Protein AF-A0A385MXT2-F1 (afdb_monomer)

Structure (mmCIF, N/CA/C/O backbone):
data_AF-A0A385MXT2-F1
#
_entry.id   AF-A0A385MXT2-F1
#
loop_
_atom_site.group_PDB
_atom_site.id
_atom_site.type_symbol
_atom_site.label_atom_id
_atom_site.label_alt_id
_atom_site.label_comp_id
_atom_site.label_asym_id
_atom_site.label_entity_id
_atom_site.label_seq_id
_atom_site.pdbx_PDB_ins_code
_atom_site.Cartn_x
_atom_site.Cartn_y
_atom_site.Cartn_z
_atom_site.occupancy
_atom_site.B_iso_or_equiv
_atom_site.auth_seq_id
_atom_site.auth_comp_id
_atom_site.auth_asym_id
_atom_site.auth_atom_id
_atom_site.pdbx_PDB_model_num
ATOM 1 N N . MET A 1 1 ? -77.050 -13.122 -18.126 1.00 40.50 1 MET A N 1
ATOM 2 C CA . MET A 1 1 ? -75.576 -13.083 -17.999 1.00 40.50 1 MET A CA 1
ATOM 3 C C . MET A 1 1 ? -75.093 -11.660 -18.244 1.00 40.50 1 MET A C 1
ATOM 5 O O . MET A 1 1 ? -74.877 -11.301 -19.387 1.00 40.50 1 MET A O 1
ATOM 9 N N . TYR A 1 2 ? -74.939 -10.854 -17.196 1.00 34.94 2 TYR A N 1
ATOM 10 C CA . TYR A 1 2 ? -74.154 -9.617 -17.248 1.00 34.94 2 TYR A CA 1
ATOM 11 C C . TYR A 1 2 ? -73.332 -9.575 -15.962 1.00 34.94 2 TYR A C 1
ATOM 13 O O . TYR A 1 2 ? -73.889 -9.519 -14.869 1.00 34.94 2 TYR A O 1
ATOM 21 N N . LYS A 1 3 ? -72.013 -9.748 -16.095 1.00 40.34 3 LYS A N 1
ATOM 22 C CA . LYS A 1 3 ? -71.059 -9.662 -14.988 1.00 40.34 3 LYS A CA 1
ATOM 23 C C . LYS A 1 3 ? -70.644 -8.201 -14.846 1.00 40.34 3 LYS A C 1
ATOM 25 O O . LYS A 1 3 ? -69.984 -7.668 -15.732 1.00 40.34 3 LYS A O 1
ATOM 30 N N . SER A 1 4 ? -71.024 -7.581 -13.737 1.00 40.81 4 SER A N 1
ATOM 31 C CA . SER A 1 4 ? -70.488 -6.294 -13.299 1.00 40.81 4 SER A CA 1
ATOM 32 C C . SER A 1 4 ? -69.064 -6.506 -12.782 1.00 40.81 4 SER A C 1
ATOM 34 O O . SER A 1 4 ? -68.861 -7.256 -11.828 1.00 40.81 4 SER A O 1
ATOM 36 N N . ALA A 1 5 ? -68.075 -5.885 -13.424 1.00 42.41 5 ALA A N 1
ATOM 37 C CA . ALA A 1 5 ? -66.700 -5.847 -12.939 1.00 42.41 5 ALA A CA 1
ATOM 38 C C . ALA A 1 5 ? -66.524 -4.618 -12.035 1.00 42.41 5 ALA A C 1
ATOM 40 O O . ALA A 1 5 ? -66.707 -3.482 -12.471 1.00 42.41 5 ALA A O 1
ATOM 41 N N . LEU A 1 6 ? -66.202 -4.865 -10.767 1.00 37.12 6 LEU A N 1
ATOM 42 C CA . LEU A 1 6 ? -65.873 -3.850 -9.773 1.00 37.12 6 LEU A CA 1
ATOM 43 C C . LEU A 1 6 ? -64.428 -3.381 -10.027 1.00 37.12 6 LEU A C 1
ATOM 45 O O . LEU A 1 6 ? -63.491 -4.161 -9.861 1.00 37.12 6 LEU A O 1
ATOM 49 N N . LEU A 1 7 ? -64.241 -2.134 -10.465 1.00 35.72 7 LEU A N 1
ATOM 50 C CA . LEU A 1 7 ? -62.917 -1.522 -10.605 1.00 35.72 7 LEU A CA 1
ATOM 51 C C . LEU A 1 7 ? -62.419 -1.087 -9.220 1.00 35.72 7 LEU A C 1
ATOM 53 O O . LEU A 1 7 ? -62.954 -0.154 -8.624 1.00 35.72 7 LEU A O 1
ATOM 57 N N . LEU A 1 8 ? -61.394 -1.768 -8.709 1.00 36.03 8 LEU A N 1
ATOM 58 C CA . LEU A 1 8 ? -60.684 -1.376 -7.494 1.00 36.03 8 LEU A CA 1
ATOM 59 C C . LEU A 1 8 ? -59.603 -0.354 -7.877 1.00 36.03 8 LEU A C 1
ATOM 61 O O . LEU A 1 8 ? -58.588 -0.707 -8.476 1.00 36.03 8 LEU A O 1
ATOM 65 N N . VAL A 1 9 ? -59.828 0.922 -7.566 1.00 41.09 9 VAL A N 1
ATOM 66 C CA . VAL A 1 9 ? -58.815 1.973 -7.730 1.00 41.09 9 VAL A CA 1
ATOM 67 C C . VAL A 1 9 ? -57.875 1.918 -6.525 1.00 41.09 9 VAL A C 1
ATOM 69 O O . VAL A 1 9 ? -58.220 2.354 -5.429 1.00 41.09 9 VAL A O 1
ATOM 72 N N . LEU A 1 10 ? -56.689 1.345 -6.724 1.00 41.12 10 LEU A N 1
ATOM 73 C CA . LEU A 1 10 ? -55.585 1.372 -5.764 1.00 41.12 10 LEU A CA 1
ATOM 74 C C . LEU A 1 10 ? -54.960 2.774 -5.747 1.00 41.12 10 LEU A C 1
ATOM 76 O O . LEU A 1 10 ? -54.255 3.162 -6.677 1.00 41.12 10 LEU A O 1
ATOM 80 N N . PHE A 1 11 ? -55.205 3.533 -4.679 1.00 42.69 11 PHE A N 1
ATOM 81 C CA . PHE A 1 11 ? -54.473 4.767 -4.394 1.00 42.69 11 PHE A CA 1
ATOM 82 C C . PHE A 1 11 ? -53.058 4.423 -3.915 1.00 42.69 11 PHE A C 1
ATOM 84 O O . PHE A 1 11 ? -52.849 4.041 -2.764 1.00 42.69 11 PHE A O 1
ATOM 91 N N . VAL A 1 12 ? -52.073 4.565 -4.801 1.00 50.22 12 VAL A N 1
ATOM 92 C CA . VAL A 1 12 ? -50.656 4.543 -4.428 1.00 50.22 12 VAL A CA 1
ATOM 93 C C . VAL A 1 12 ? -50.311 5.911 -3.842 1.00 50.22 12 VAL A C 1
ATOM 95 O O . VAL A 1 12 ? -50.176 6.894 -4.567 1.00 50.22 12 VAL A O 1
ATOM 98 N N . PHE A 1 13 ? -50.180 5.992 -2.518 1.00 46.75 13 PHE A N 1
ATOM 99 C CA . PHE A 1 13 ? -49.608 7.166 -1.863 1.00 46.75 13 PHE A CA 1
ATOM 100 C C . PHE A 1 13 ? -48.103 7.209 -2.148 1.00 46.75 13 PHE A C 1
ATOM 102 O O . PHE A 1 13 ? -47.317 6.508 -1.510 1.00 46.75 13 PHE A O 1
ATOM 109 N N . TRP A 1 14 ? -47.682 8.049 -3.094 1.00 44.09 14 TRP A N 1
ATOM 110 C CA . TRP A 1 14 ? -46.291 8.485 -3.165 1.00 44.09 14 TRP A CA 1
ATOM 111 C C . TRP A 1 14 ? -46.005 9.363 -1.948 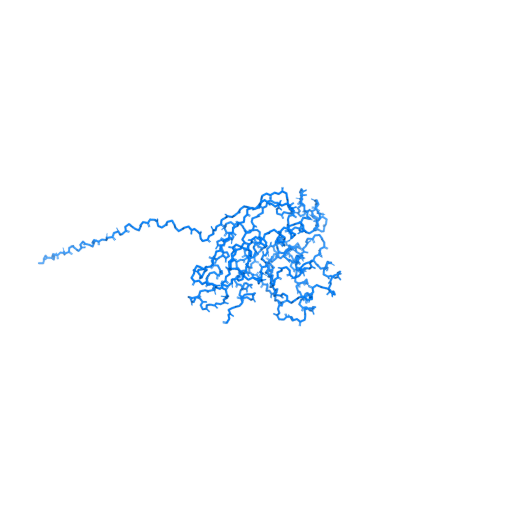1.00 44.09 14 TRP A C 1
ATOM 113 O O . TRP A 1 14 ? -46.334 10.547 -1.922 1.00 44.09 14 TRP A O 1
ATOM 123 N N . LYS A 1 15 ? -45.374 8.784 -0.922 1.00 46.06 15 LYS A N 1
ATOM 124 C CA . LYS A 1 15 ? -44.565 9.595 -0.017 1.00 46.06 15 LYS A CA 1
ATOM 125 C C . LYS A 1 15 ? -43.456 10.192 -0.871 1.00 46.06 15 LYS A C 1
ATOM 127 O O . LYS A 1 15 ? -42.582 9.467 -1.338 1.00 46.06 15 LYS A O 1
ATOM 132 N N . THR A 1 16 ? -43.490 11.503 -1.074 1.00 49.62 16 THR A N 1
ATOM 133 C CA . THR A 1 16 ? -42.298 12.250 -1.459 1.00 49.62 16 THR A CA 1
ATOM 134 C C . THR A 1 16 ? -41.299 12.063 -0.325 1.00 49.62 16 THR A C 1
ATOM 136 O O . THR A 1 16 ? -41.375 12.745 0.698 1.00 49.62 16 THR A O 1
ATOM 139 N N . ALA A 1 17 ? -40.416 11.074 -0.458 1.00 51.12 17 ALA A N 1
ATOM 140 C CA . ALA A 1 17 ? -39.195 11.046 0.317 1.00 51.12 17 ALA A CA 1
ATOM 141 C C . ALA A 1 17 ? -38.499 12.372 0.009 1.00 51.12 17 ALA A C 1
ATOM 143 O O . ALA A 1 17 ? -38.137 12.634 -1.140 1.00 51.12 17 ALA A O 1
ATOM 144 N N . GLY A 1 18 ? -38.412 13.252 1.009 1.00 44.59 18 GLY A N 1
ATOM 145 C CA . GLY A 1 18 ? -37.489 14.371 0.927 1.00 44.59 18 GLY A CA 1
ATOM 146 C C . GLY A 1 18 ? -36.138 13.776 0.570 1.00 44.59 18 GLY A C 1
ATOM 147 O O . GLY A 1 18 ? -35.753 12.770 1.165 1.00 44.59 18 GLY A O 1
ATOM 148 N N . ALA A 1 19 ? -35.478 14.330 -0.443 1.00 41.56 19 ALA A N 1
ATOM 149 C CA . ALA A 1 19 ? -34.118 13.947 -0.758 1.00 41.56 19 ALA A CA 1
ATOM 150 C C . ALA A 1 19 ? -33.297 14.135 0.522 1.00 41.56 19 ALA A C 1
ATOM 152 O O . ALA A 1 19 ? -32.964 15.261 0.896 1.00 41.56 19 ALA A O 1
ATOM 153 N N . SER A 1 20 ? -33.009 13.042 1.229 1.00 43.22 20 SER A N 1
ATOM 154 C CA . SER A 1 20 ? -31.837 13.011 2.070 1.00 43.22 20 SER A CA 1
ATOM 155 C C . SER A 1 20 ? -30.705 13.272 1.093 1.00 43.22 20 SER A C 1
ATOM 157 O O . SER A 1 20 ? -30.441 12.478 0.191 1.00 43.22 20 SER A O 1
ATOM 159 N N . ASN A 1 21 ? -30.069 14.434 1.219 1.00 40.94 21 ASN A N 1
ATOM 160 C CA . ASN A 1 21 ? -28.683 14.535 0.818 1.00 40.94 21 ASN A CA 1
ATOM 161 C C . ASN A 1 21 ? -27.968 13.487 1.671 1.00 40.94 21 ASN A C 1
ATOM 163 O O . ASN A 1 21 ? -27.533 13.795 2.778 1.00 40.94 21 ASN A O 1
ATOM 167 N N . GLU A 1 22 ? -27.921 12.238 1.205 1.00 43.72 22 GLU A N 1
ATOM 168 C CA . GLU A 1 22 ? -26.949 11.265 1.671 1.00 43.72 22 GLU A CA 1
ATOM 169 C C . GLU A 1 22 ? -25.600 11.854 1.278 1.00 43.72 22 GLU A C 1
ATOM 171 O O . GLU A 1 22 ? -25.054 11.630 0.197 1.00 43.72 22 GLU A O 1
ATOM 176 N N . SER A 1 23 ? -25.105 12.736 2.144 1.00 50.69 23 SER A N 1
ATOM 177 C CA . SER A 1 23 ? -23.721 13.137 2.158 1.00 50.69 23 SER A CA 1
ATOM 178 C C . SER A 1 23 ? -22.944 11.837 2.210 1.00 50.69 23 SER A C 1
ATOM 180 O O . SER A 1 23 ? -23.035 11.107 3.196 1.00 50.69 23 SER A O 1
ATOM 182 N N . SER A 1 24 ? -22.239 11.525 1.122 1.00 53.88 24 SER A N 1
ATOM 183 C CA . SER A 1 24 ? -21.242 10.459 1.096 1.00 53.88 24 SER A CA 1
ATOM 184 C C . SER A 1 24 ? -20.502 10.496 2.442 1.00 53.88 24 SER A C 1
ATOM 186 O O . SER A 1 24 ? -20.020 11.578 2.785 1.00 53.88 24 SER A O 1
ATOM 188 N N . PRO A 1 25 ? -20.354 9.385 3.190 1.00 65.00 25 PRO A N 1
ATOM 189 C CA . PRO A 1 25 ? -19.642 9.353 4.483 1.00 65.00 25 PRO A CA 1
ATOM 190 C C . PRO A 1 25 ? -18.139 9.692 4.366 1.00 65.00 25 PRO A C 1
ATOM 192 O O . PRO A 1 25 ? -17.357 9.497 5.291 1.00 65.00 25 PRO A O 1
ATOM 195 N N . ALA A 1 26 ? -17.730 10.202 3.202 1.00 82.19 26 ALA A N 1
ATOM 196 C CA . ALA A 1 26 ? -16.412 10.668 2.858 1.00 82.19 26 ALA A CA 1
ATOM 197 C C . ALA A 1 26 ? -16.338 12.198 2.994 1.00 82.19 26 ALA A C 1
ATOM 199 O O . ALA A 1 26 ? -16.951 12.933 2.218 1.00 82.19 26 ALA A O 1
ATOM 200 N N . SER A 1 27 ? -15.529 12.680 3.933 1.00 92.44 27 SER A N 1
ATOM 201 C CA . SER A 1 27 ? -15.107 14.082 3.998 1.00 92.44 27 SER A CA 1
ATOM 202 C C . SER A 1 27 ? -13.825 14.299 3.190 1.00 92.44 27 SER A C 1
ATOM 204 O O . SER A 1 27 ? -13.069 13.361 2.938 1.00 92.44 27 SER A O 1
ATOM 206 N N . LYS A 1 28 ? -13.567 15.538 2.761 1.00 95.44 28 LYS A N 1
ATOM 207 C CA . LYS A 1 28 ? -12.320 15.930 2.091 1.00 95.44 28 LYS A CA 1
ATOM 208 C C . LYS A 1 28 ? -11.587 16.949 2.948 1.00 95.44 28 LYS A C 1
ATOM 210 O O . LYS A 1 28 ? -12.181 17.940 3.364 1.00 95.44 28 LYS A O 1
ATOM 215 N N . ILE A 1 29 ? -10.291 16.742 3.132 1.00 96.31 29 ILE A N 1
ATOM 216 C CA . ILE A 1 29 ? -9.388 17.717 3.740 1.00 96.31 29 ILE A CA 1
ATOM 217 C C . ILE A 1 29 ? -8.290 18.113 2.753 1.00 96.31 29 ILE A C 1
ATOM 219 O O . ILE A 1 29 ? -7.956 17.361 1.833 1.00 96.31 29 ILE A O 1
ATOM 223 N N . SER A 1 30 ? -7.709 19.288 2.969 1.00 97.31 30 SER A N 1
ATOM 224 C CA . SER A 1 30 ? -6.553 19.783 2.223 1.00 97.31 30 SER A CA 1
ATOM 225 C C . SER A 1 30 ? -5.456 20.158 3.212 1.00 97.31 30 SER A C 1
ATOM 227 O O . SER A 1 30 ? -5.684 20.965 4.113 1.00 97.31 30 SER A O 1
ATOM 229 N N . LEU A 1 31 ? -4.272 19.568 3.057 1.00 97.69 31 LEU A N 1
ATOM 230 C CA . LEU A 1 31 ? -3.096 19.878 3.865 1.00 97.69 31 LEU A CA 1
ATOM 231 C C . LEU A 1 31 ? -2.048 20.547 2.984 1.00 97.69 31 LEU A C 1
ATOM 233 O O . LEU A 1 31 ? -1.705 20.022 1.929 1.00 97.69 31 LEU A O 1
ATOM 237 N N . HIS A 1 32 ? -1.503 21.674 3.428 1.00 98.38 32 HIS A N 1
ATOM 238 C CA . HIS A 1 32 ? -0.280 22.203 2.839 1.00 98.38 32 HIS A CA 1
ATOM 239 C C . HIS A 1 32 ? 0.910 21.409 3.384 1.00 98.38 32 HIS A C 1
ATOM 241 O O . HIS A 1 32 ? 1.204 21.491 4.578 1.00 98.38 32 HIS A O 1
ATOM 247 N N . SER A 1 33 ? 1.576 20.639 2.524 1.00 98.62 33 SER A N 1
ATOM 248 C CA . SER A 1 33 ? 2.737 19.846 2.910 1.00 98.62 33 SER A CA 1
ATOM 249 C C . SER A 1 33 ? 4.006 20.675 2.819 1.00 98.62 33 SER A C 1
ATOM 251 O O . SER A 1 33 ? 4.351 21.184 1.754 1.00 98.62 33 SER A O 1
ATOM 253 N N . THR A 1 34 ? 4.738 20.775 3.925 1.00 98.62 34 THR A N 1
ATOM 254 C CA . THR A 1 34 ? 6.062 21.405 3.930 1.00 98.62 34 THR A CA 1
ATOM 255 C C . THR A 1 34 ? 7.139 20.452 3.415 1.00 98.62 34 THR A C 1
ATOM 257 O O . THR A 1 34 ? 8.151 20.894 2.886 1.00 98.62 34 THR A O 1
ATOM 260 N N . ILE A 1 35 ? 6.924 19.139 3.491 1.00 98.50 35 ILE A N 1
ATOM 261 C CA . ILE A 1 35 ? 7.846 18.152 2.912 1.00 98.50 35 ILE A CA 1
ATOM 262 C C . ILE A 1 35 ? 7.724 18.091 1.390 1.00 98.50 35 ILE A C 1
ATOM 264 O O . ILE A 1 35 ? 8.739 18.062 0.697 1.00 98.50 35 ILE A O 1
ATOM 268 N N . LEU A 1 36 ? 6.495 18.076 0.869 1.00 98.50 36 LEU A N 1
ATOM 269 C CA . LEU A 1 36 ? 6.242 17.955 -0.569 1.00 98.50 36 LEU A CA 1
ATOM 270 C C . LEU A 1 36 ? 6.155 19.308 -1.283 1.00 98.50 36 LEU A C 1
ATOM 272 O O . LEU A 1 36 ? 6.173 19.332 -2.509 1.00 98.50 36 LEU A O 1
ATOM 276 N N . GLN A 1 37 ? 6.085 20.415 -0.533 1.00 98.44 37 GLN A N 1
ATOM 277 C CA . GLN A 1 37 ? 5.962 21.780 -1.064 1.00 98.44 37 GLN A CA 1
ATOM 278 C C . GLN A 1 37 ? 4.732 21.954 -1.974 1.00 98.44 37 GLN A C 1
ATOM 280 O O . GLN A 1 37 ? 4.770 22.639 -2.993 1.00 98.44 37 GLN A O 1
ATOM 285 N N . GLU A 1 38 ? 3.623 21.312 -1.607 1.00 98.44 38 GLU A N 1
ATOM 286 C CA . GLU A 1 38 ? 2.374 21.327 -2.369 1.00 98.44 38 GLU A CA 1
ATOM 287 C C . GLU A 1 38 ? 1.160 21.070 -1.466 1.00 98.44 38 GLU A C 1
ATOM 289 O O . GLU A 1 38 ? 1.278 20.622 -0.321 1.00 98.44 38 GLU A O 1
ATOM 294 N N . ILE A 1 39 ? -0.039 21.332 -1.990 1.00 98.44 39 ILE A N 1
ATOM 295 C CA . ILE A 1 39 ? -1.291 21.004 -1.304 1.00 98.44 39 ILE A CA 1
ATOM 296 C C . ILE A 1 39 ? -1.665 19.548 -1.596 1.00 98.44 39 ILE A C 1
ATOM 298 O O . ILE A 1 39 ? -1.863 19.159 -2.746 1.00 98.44 39 ILE A O 1
ATOM 302 N N . ARG A 1 40 ? -1.843 18.755 -0.539 1.00 98.31 40 ARG A N 1
ATOM 303 C CA . ARG A 1 40 ? -2.307 17.368 -0.593 1.00 98.31 40 ARG A CA 1
ATOM 304 C C . ARG A 1 40 ? -3.768 17.304 -0.169 1.00 98.31 40 ARG A C 1
ATOM 306 O O . ARG A 1 40 ? -4.116 17.561 0.983 1.00 98.31 40 ARG A O 1
ATOM 313 N N . ASN A 1 41 ? -4.628 16.967 -1.122 1.00 97.44 41 ASN A N 1
ATOM 314 C CA . ASN A 1 41 ? -6.016 16.622 -0.838 1.00 97.44 41 ASN A CA 1
ATOM 315 C C . ASN A 1 41 ? -6.090 15.178 -0.349 1.00 97.44 41 ASN A C 1
ATOM 317 O O . ASN A 1 41 ? -5.394 14.330 -0.896 1.00 97.44 41 ASN A O 1
ATOM 321 N N . VAL A 1 42 ? -6.942 14.904 0.634 1.00 97.94 42 VAL A N 1
ATOM 322 C CA . VAL A 1 42 ? -7.159 13.563 1.192 1.00 97.94 42 VAL A CA 1
ATOM 323 C C . VAL A 1 42 ? -8.649 13.375 1.453 1.00 97.94 42 VAL A C 1
ATOM 325 O O . VAL A 1 42 ? -9.316 14.305 1.911 1.00 97.94 42 VAL A O 1
ATOM 328 N N . TYR A 1 43 ? -9.167 12.187 1.151 1.00 98.19 43 TYR A N 1
ATOM 329 C CA . TYR A 1 43 ? -10.540 11.811 1.470 1.00 98.19 43 TYR A CA 1
ATOM 330 C C . TYR A 1 43 ? -10.570 10.883 2.681 1.00 98.19 43 TYR A C 1
ATOM 332 O O . TYR A 1 43 ? -9.720 10.006 2.818 1.00 98.19 43 TYR A O 1
ATOM 340 N N . ILE A 1 44 ? -11.548 11.080 3.559 1.00 98.12 44 ILE A N 1
ATOM 341 C CA . ILE A 1 44 ? -11.652 10.376 4.835 1.00 98.12 44 ILE A CA 1
ATOM 342 C C . ILE A 1 44 ? -13.048 9.804 4.969 1.00 98.12 44 ILE A C 1
ATOM 344 O O . ILE A 1 44 ? -14.010 10.567 5.004 1.00 98.12 44 ILE A O 1
ATOM 348 N N . TYR A 1 45 ? -13.137 8.484 5.077 1.00 97.81 45 TYR A N 1
ATOM 349 C CA . TYR A 1 45 ? -14.361 7.762 5.404 1.00 97.81 45 TYR A CA 1
ATOM 350 C C . TYR A 1 45 ? -14.347 7.343 6.873 1.00 97.81 45 TYR A C 1
ATOM 352 O O . TYR A 1 45 ? -13.336 6.830 7.367 1.00 97.81 45 TYR A O 1
ATOM 360 N N . LEU A 1 46 ? -15.477 7.551 7.544 1.00 96.69 46 LEU A N 1
ATOM 361 C CA . LEU A 1 46 ? -15.714 7.119 8.917 1.00 96.69 46 LEU A CA 1
ATOM 362 C C . LEU A 1 46 ? -16.673 5.920 8.904 1.00 96.69 46 LEU A C 1
ATOM 364 O O . LEU A 1 46 ? -17.680 5.986 8.196 1.00 96.69 46 LEU A O 1
ATOM 368 N N . PRO A 1 47 ? -16.371 4.839 9.644 1.00 93.56 47 PRO A N 1
ATOM 369 C CA . PRO A 1 47 ? -17.219 3.653 9.666 1.00 93.56 47 PRO A CA 1
ATOM 370 C C . PRO A 1 47 ? -18.543 3.914 10.414 1.00 93.56 47 PRO A C 1
ATOM 372 O O . PRO A 1 47 ? -18.618 4.873 11.187 1.00 93.56 47 PRO A O 1
ATOM 375 N N . PRO A 1 48 ? -19.583 3.077 10.230 1.00 89.50 48 PRO A N 1
ATOM 376 C CA . PRO A 1 48 ? -20.918 3.329 10.780 1.00 89.50 48 PRO A CA 1
ATOM 377 C C . PRO A 1 48 ? -20.955 3.546 12.298 1.00 89.50 48 PRO A C 1
ATOM 379 O O . PRO A 1 48 ? -21.652 4.445 12.767 1.00 89.50 48 PRO A O 1
ATOM 382 N N . ASP A 1 49 ? -20.159 2.794 13.063 1.00 90.00 49 ASP A N 1
ATOM 383 C CA . ASP A 1 49 ? -20.161 2.887 14.529 1.00 90.00 49 ASP A CA 1
ATOM 384 C C . ASP A 1 49 ? -19.349 4.072 15.063 1.00 90.00 49 ASP A C 1
ATOM 386 O O . ASP A 1 49 ? -19.249 4.258 16.277 1.00 90.00 49 ASP A O 1
ATOM 390 N N . TYR A 1 50 ? -18.765 4.890 14.182 1.00 93.06 50 TYR A N 1
ATOM 391 C CA . TYR A 1 50 ? -17.882 5.973 14.589 1.00 93.06 50 TYR A CA 1
ATOM 392 C C . TYR A 1 50 ? -18.583 6.953 15.531 1.00 93.06 50 TYR A C 1
ATOM 394 O O . TYR A 1 50 ? -18.085 7.182 16.627 1.00 93.06 50 TYR A O 1
ATOM 402 N N . GLU A 1 51 ? -19.742 7.505 15.161 1.00 89.69 51 GLU A N 1
ATOM 403 C CA . GLU A 1 51 ? -20.463 8.497 15.983 1.00 89.69 51 GLU A CA 1
ATOM 404 C C . GLU A 1 51 ? -21.121 7.902 17.238 1.00 89.69 51 GLU A C 1
ATOM 406 O O . GLU A 1 51 ? -21.371 8.619 18.203 1.00 89.69 51 GLU A O 1
ATOM 411 N N . GLY A 1 52 ? -21.399 6.596 17.239 1.00 85.56 52 GLY A N 1
ATOM 412 C CA . GLY A 1 52 ? -22.078 5.907 18.340 1.00 85.56 52 GLY A CA 1
ATOM 413 C C . GLY A 1 52 ? -21.148 5.356 19.421 1.00 85.56 52 GLY A C 1
ATOM 414 O O . GLY A 1 52 ? -21.638 4.770 20.385 1.00 85.56 52 GLY A O 1
ATOM 415 N N . SER A 1 53 ? -19.829 5.503 19.261 1.00 85.31 53 SER A N 1
ATOM 416 C CA . SER A 1 53 ? -18.832 4.879 20.129 1.00 85.31 53 SER A CA 1
ATOM 417 C C . SER A 1 53 ? -17.633 5.788 20.429 1.00 85.31 53 SER A C 1
ATOM 419 O O . SER A 1 53 ? -17.153 6.543 19.579 1.00 85.31 53 SER A O 1
ATOM 421 N N . ASP A 1 54 ? -17.087 5.633 21.637 1.00 89.56 54 ASP A N 1
ATOM 422 C CA . ASP A 1 54 ? -15.804 6.210 22.057 1.00 89.56 54 ASP A CA 1
ATOM 423 C C . ASP A 1 54 ? -14.598 5.321 21.682 1.00 89.56 54 ASP A C 1
ATOM 425 O O . ASP A 1 54 ? -13.454 5.633 22.020 1.00 89.56 54 ASP A O 1
ATOM 429 N N . SER A 1 55 ? -14.828 4.201 20.985 1.00 91.94 55 SER A N 1
ATOM 430 C CA . SER A 1 55 ? -13.771 3.296 20.528 1.00 91.94 55 SER A CA 1
ATOM 431 C C . SER A 1 55 ? -12.771 3.990 19.600 1.00 91.94 55 SER A C 1
ATOM 433 O O . SER A 1 55 ? -13.118 4.824 18.762 1.00 91.94 55 SER A O 1
ATOM 435 N N . LEU A 1 56 ? -11.504 3.587 19.712 1.00 96.31 56 LEU A N 1
ATOM 436 C CA . LEU A 1 56 ? -10.472 3.945 18.745 1.00 96.31 56 LEU A CA 1
ATOM 437 C C . LEU A 1 56 ? -10.497 2.960 17.576 1.00 96.31 56 LEU A C 1
ATOM 439 O O . LEU A 1 56 ? -10.423 1.750 17.780 1.00 96.31 56 LEU A O 1
ATOM 443 N N . PHE A 1 57 ? -10.533 3.478 16.352 1.00 97.31 57 PHE A N 1
ATOM 444 C CA . PHE A 1 57 ? -10.585 2.658 15.142 1.00 97.31 57 PHE A CA 1
ATOM 445 C C . PHE A 1 57 ? -9.189 2.463 14.525 1.00 97.31 57 PHE A C 1
ATOM 447 O O 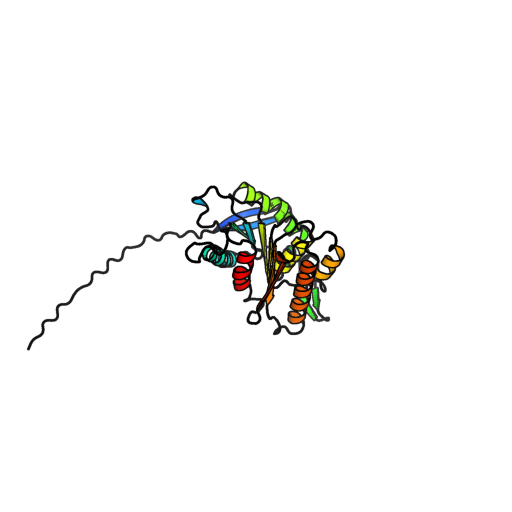. PHE A 1 57 ? -8.383 3.396 14.528 1.00 97.31 57 PHE A O 1
ATOM 454 N N . PRO A 1 58 ? -8.854 1.289 13.964 1.00 98.00 58 PRO A N 1
ATOM 455 C CA . PRO A 1 58 ? -7.697 1.167 13.078 1.00 98.00 58 PRO A CA 1
ATOM 456 C C . PRO A 1 58 ? -7.856 2.075 11.848 1.00 98.00 58 PRO A C 1
ATOM 458 O O . PRO A 1 58 ? -8.972 2.457 11.478 1.00 98.00 58 PRO A O 1
ATOM 461 N N . VAL A 1 59 ? -6.737 2.414 11.202 1.00 98.75 59 VAL A N 1
ATOM 462 C CA . VAL A 1 59 ? -6.727 3.312 10.035 1.00 98.75 59 VAL A CA 1
ATOM 463 C C . VAL A 1 59 ? -6.168 2.618 8.808 1.00 98.75 59 VAL A C 1
ATOM 465 O O . VAL A 1 59 ? -5.055 2.099 8.839 1.00 98.75 59 VAL A O 1
ATOM 468 N N . ILE A 1 60 ? -6.906 2.665 7.704 1.00 98.88 60 ILE A N 1
ATOM 469 C CA . ILE A 1 60 ? -6.481 2.160 6.400 1.00 98.88 60 ILE A CA 1
ATOM 470 C C . ILE A 1 60 ? -6.064 3.349 5.533 1.00 98.88 60 ILE A C 1
ATOM 472 O O . ILE A 1 60 ? -6.903 4.133 5.097 1.00 98.88 60 ILE A O 1
ATOM 476 N N . TYR A 1 61 ? -4.771 3.476 5.256 1.00 98.88 61 TYR A N 1
ATOM 477 C CA . TYR A 1 61 ? -4.223 4.459 4.327 1.00 98.88 61 TYR A CA 1
ATOM 478 C C . TYR A 1 61 ? -4.137 3.850 2.929 1.00 98.88 61 TYR A C 1
ATOM 480 O O . TYR A 1 61 ? -3.475 2.832 2.731 1.00 98.88 61 TYR A O 1
ATOM 488 N N . VAL A 1 62 ? -4.794 4.473 1.954 1.00 98.81 62 VAL A N 1
ATOM 489 C CA . VAL A 1 62 ? -4.912 3.951 0.586 1.00 98.81 62 VAL A CA 1
ATOM 490 C C . VAL A 1 62 ? -4.195 4.889 -0.375 1.00 98.81 62 VAL A C 1
ATOM 492 O O . VAL A 1 62 ? -4.633 6.020 -0.596 1.00 98.81 62 VAL A O 1
ATOM 495 N N . THR A 1 63 ? -3.087 4.420 -0.948 1.00 98.75 63 THR A N 1
ATOM 496 C CA . THR A 1 63 ? -2.445 5.095 -2.092 1.00 98.75 63 THR A CA 1
ATOM 497 C C . THR A 1 63 ? -3.345 5.019 -3.325 1.00 98.75 63 THR A C 1
ATOM 499 O O . THR A 1 63 ? -4.222 4.160 -3.396 1.00 98.75 63 THR A O 1
ATOM 502 N N . ASP A 1 64 ? -3.167 5.929 -4.289 1.00 97.44 64 ASP A N 1
ATOM 503 C CA . ASP A 1 64 ? -4.059 6.046 -5.456 1.00 97.44 64 ASP A CA 1
ATOM 504 C C . ASP A 1 64 ? -5.541 6.267 -5.069 1.00 97.44 64 ASP A C 1
ATOM 506 O O . ASP A 1 64 ? -6.459 5.909 -5.806 1.00 97.44 64 ASP A O 1
ATOM 510 N N . GLY A 1 65 ? -5.788 6.827 -3.882 1.00 92.94 65 GLY A N 1
ATOM 511 C CA . GLY A 1 65 ? -7.099 6.872 -3.244 1.00 92.94 65 GLY A CA 1
ATOM 512 C C . GLY A 1 65 ? -7.957 8.056 -3.679 1.00 92.94 65 GLY A C 1
ATOM 513 O O . GLY A 1 65 ? -8.211 8.955 -2.880 1.00 92.94 65 GLY A O 1
ATOM 514 N N . ASP A 1 66 ? -8.411 8.077 -4.932 1.00 93.69 66 ASP A N 1
ATOM 515 C CA . ASP A 1 66 ? -9.460 9.013 -5.344 1.00 93.69 66 ASP A CA 1
ATOM 516 C C . ASP A 1 66 ? -10.826 8.691 -4.696 1.00 93.69 66 ASP A C 1
ATOM 518 O O . ASP A 1 66 ? -10.981 7.734 -3.931 1.00 93.69 66 ASP A O 1
ATOM 522 N N . ILE A 1 67 ? -11.843 9.509 -4.989 1.00 93.81 67 ILE A N 1
ATOM 523 C CA . ILE A 1 67 ? -13.179 9.338 -4.405 1.00 93.81 67 ILE A CA 1
ATOM 524 C C . ILE A 1 67 ? -13.864 8.030 -4.838 1.00 93.81 67 ILE A C 1
ATOM 526 O O . ILE A 1 67 ? -14.654 7.474 -4.075 1.00 93.81 67 ILE A O 1
ATOM 530 N N . HIS A 1 68 ? -13.574 7.515 -6.035 1.00 93.44 68 HIS A N 1
ATOM 531 C CA . HIS A 1 68 ? -14.153 6.266 -6.528 1.00 93.44 68 HIS A CA 1
ATOM 532 C C . HIS A 1 68 ? -13.519 5.071 -5.825 1.00 93.44 68 HIS A C 1
ATOM 534 O O . HIS A 1 68 ? -14.234 4.198 -5.329 1.00 93.44 68 HIS A O 1
ATOM 540 N N . ARG A 1 69 ? -12.188 5.076 -5.700 1.00 94.62 69 ARG A N 1
ATOM 541 C CA . ARG A 1 69 ? -11.448 4.053 -4.965 1.00 94.62 69 ARG A CA 1
ATOM 542 C C . ARG A 1 69 ? -11.825 4.051 -3.489 1.00 94.62 69 ARG A C 1
ATOM 544 O O . ARG A 1 69 ? -12.021 2.975 -2.932 1.00 94.62 69 ARG A O 1
ATOM 551 N N . LEU A 1 70 ? -12.011 5.230 -2.881 1.00 97.00 70 LEU A N 1
ATOM 552 C CA . LEU A 1 70 ? -12.504 5.336 -1.508 1.00 97.00 70 LEU A CA 1
ATOM 553 C C . LEU A 1 70 ? -13.876 4.678 -1.348 1.00 97.00 70 LEU A C 1
ATOM 555 O O . LEU A 1 70 ? -14.056 3.882 -0.436 1.00 97.00 70 LEU A O 1
ATOM 559 N N . ARG A 1 71 ? -14.837 4.986 -2.225 1.00 95.62 71 ARG A N 1
ATOM 560 C CA . ARG A 1 71 ? -16.179 4.384 -2.157 1.00 95.62 71 ARG A CA 1
ATOM 561 C C . ARG A 1 71 ? -16.130 2.866 -2.297 1.00 95.62 71 ARG A C 1
ATOM 563 O O . ARG A 1 71 ? -16.810 2.166 -1.555 1.00 95.62 71 ARG A O 1
ATOM 570 N N . ALA A 1 72 ? -15.312 2.364 -3.219 1.00 95.88 72 ALA A N 1
ATOM 571 C CA . ALA A 1 72 ? -15.204 0.934 -3.469 1.00 95.88 72 ALA A CA 1
ATOM 572 C C . ALA A 1 72 ? -14.606 0.182 -2.267 1.00 95.88 72 ALA A C 1
ATOM 574 O O . ALA A 1 72 ? -15.194 -0.795 -1.804 1.00 95.88 72 ALA A O 1
ATOM 575 N N . ILE A 1 73 ? -13.484 0.658 -1.715 1.00 97.38 73 ILE A N 1
ATOM 576 C CA . ILE A 1 73 ? -12.864 0.018 -0.547 1.00 97.38 73 ILE A CA 1
ATOM 577 C C . ILE A 1 73 ? -13.702 0.210 0.727 1.00 97.38 73 ILE A C 1
ATOM 579 O O . ILE A 1 73 ? -13.781 -0.713 1.533 1.00 97.38 73 ILE A O 1
ATOM 583 N N . ALA A 1 74 ? -14.383 1.351 0.888 1.00 97.12 74 ALA A N 1
ATOM 584 C CA . ALA A 1 74 ? -15.309 1.579 1.997 1.00 97.12 74 ALA A CA 1
ATOM 585 C C . ALA A 1 74 ? -16.478 0.593 1.973 1.00 97.12 74 ALA A C 1
ATOM 587 O O . ALA A 1 74 ? -16.772 0.004 3.003 1.00 97.12 74 ALA A O 1
ATOM 588 N N . GLY A 1 75 ? -17.071 0.323 0.805 1.00 96.00 75 GLY A N 1
ATOM 589 C CA . GLY A 1 75 ? -18.122 -0.691 0.682 1.00 96.00 75 GLY A CA 1
ATOM 590 C C . GLY A 1 75 ? -17.651 -2.098 1.068 1.00 96.00 75 GLY A C 1
ATOM 591 O O . GLY A 1 75 ? -18.394 -2.842 1.702 1.00 96.00 75 GLY A O 1
ATOM 592 N N . VAL A 1 76 ? -16.400 -2.454 0.747 1.00 97.12 76 VAL A N 1
ATOM 593 C CA . VAL A 1 76 ? -15.799 -3.728 1.180 1.00 97.12 76 VAL A CA 1
ATOM 594 C C . VAL A 1 76 ? -15.615 -3.762 2.698 1.00 97.12 76 VAL A C 1
ATOM 596 O O . VAL A 1 76 ? -16.013 -4.738 3.330 1.00 97.12 76 VAL A O 1
ATOM 599 N N . VAL A 1 77 ? -15.036 -2.711 3.286 1.00 96.75 77 VAL A N 1
ATOM 600 C CA . VAL A 1 77 ? -14.797 -2.624 4.737 1.00 96.75 77 VAL A CA 1
ATOM 601 C C . VAL A 1 77 ? -16.109 -2.628 5.510 1.00 96.75 77 VAL A C 1
ATOM 603 O O . VAL A 1 77 ? -16.264 -3.425 6.429 1.00 96.75 77 VAL A O 1
ATOM 606 N N . GLU A 1 78 ? -17.062 -1.781 5.132 1.00 94.88 78 GLU A N 1
ATOM 607 C CA . GLU A 1 78 ? -18.379 -1.689 5.764 1.00 94.88 78 GLU A CA 1
ATOM 608 C C . GLU A 1 78 ? -19.126 -3.016 5.645 1.00 94.88 78 GLU A C 1
ATOM 610 O O . GLU A 1 78 ? -19.532 -3.588 6.653 1.00 94.88 78 GLU A O 1
ATOM 615 N N . GLY A 1 79 ? -19.210 -3.573 4.433 1.00 95.19 79 GLY A N 1
ATOM 616 C CA . GLY A 1 79 ? -19.849 -4.863 4.207 1.00 95.19 79 GLY A CA 1
ATOM 617 C C . GLY A 1 79 ? -19.275 -5.935 5.128 1.00 95.19 79 GLY A C 1
ATOM 618 O O . GLY A 1 79 ? -20.016 -6.558 5.878 1.00 95.19 79 GLY A O 1
ATOM 619 N N . LEU A 1 80 ? -17.952 -6.105 5.136 1.00 96.31 80 LEU A N 1
ATOM 620 C CA . LEU A 1 80 ? -17.283 -7.148 5.914 1.00 96.31 80 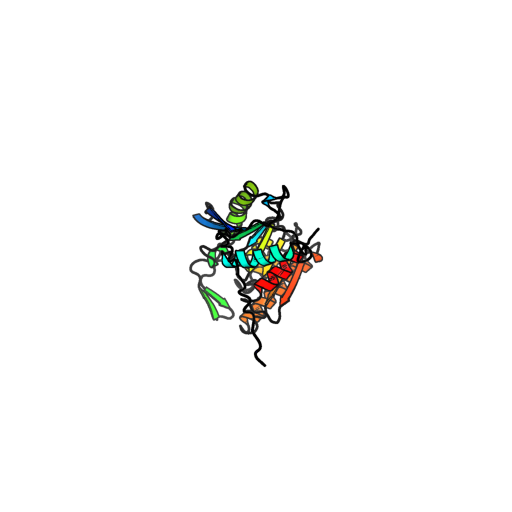LEU A CA 1
ATOM 621 C C . LEU A 1 80 ? -17.281 -6.924 7.428 1.00 96.31 80 LEU A C 1
ATOM 623 O O . LEU A 1 80 ? -17.000 -7.867 8.159 1.00 96.31 80 LEU A O 1
ATOM 627 N N . SER A 1 81 ? -17.545 -5.713 7.907 1.00 95.00 81 SER A N 1
ATOM 628 C CA . SER A 1 81 ? -17.465 -5.379 9.334 1.00 95.00 81 SER A CA 1
ATOM 629 C C . SER A 1 81 ? -18.821 -5.199 10.012 1.00 95.00 81 SER A C 1
ATOM 631 O O . SER A 1 81 ? -18.876 -4.889 11.200 1.00 95.00 81 SER A O 1
ATOM 633 N N . THR A 1 82 ? -19.912 -5.420 9.277 1.00 90.88 82 THR A N 1
ATOM 634 C CA . THR A 1 82 ? -21.277 -5.368 9.810 1.00 90.88 82 THR A CA 1
ATOM 635 C C . THR A 1 82 ? -21.789 -6.750 10.206 1.00 90.88 82 THR A C 1
ATOM 637 O O . THR A 1 82 ? -21.423 -7.775 9.620 1.00 90.88 82 THR A O 1
ATOM 640 N N . ALA A 1 83 ? -22.730 -6.771 11.153 1.00 91.19 83 ALA A N 1
ATOM 641 C CA . ALA A 1 83 ? -23.383 -7.998 11.606 1.00 91.19 83 ALA A CA 1
ATOM 642 C C . ALA A 1 83 ? -24.127 -8.729 10.473 1.00 91.19 83 ALA A C 1
ATOM 644 O O . ALA A 1 83 ? -24.226 -9.953 10.494 1.00 91.19 83 ALA A O 1
ATOM 645 N N . THR A 1 84 ? -24.603 -7.993 9.462 1.00 90.50 84 THR A N 1
ATOM 646 C CA . THR A 1 84 ? -25.278 -8.549 8.280 1.00 90.50 84 THR A CA 1
ATOM 647 C C . THR A 1 84 ? -24.406 -9.547 7.525 1.00 90.50 84 THR 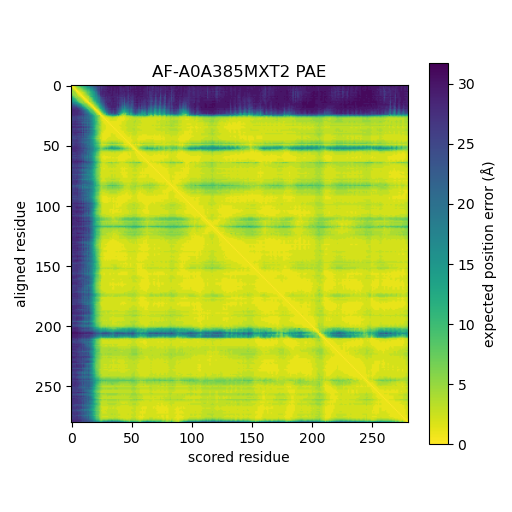A C 1
ATOM 649 O O . THR A 1 84 ? -24.923 -10.546 7.033 1.00 90.50 84 THR A O 1
ATOM 652 N N . LEU A 1 85 ? -23.095 -9.299 7.443 1.00 92.69 85 LEU A N 1
ATOM 653 C CA . LEU A 1 85 ? -22.129 -10.233 6.860 1.00 92.69 85 LEU A CA 1
ATOM 654 C C . LEU A 1 85 ? -21.211 -10.825 7.934 1.00 92.69 85 LEU A C 1
ATOM 656 O O . LEU A 1 85 ? -20.029 -11.048 7.679 1.00 92.69 85 LEU A O 1
ATOM 660 N N . GLU A 1 86 ? -21.767 -11.102 9.114 1.00 94.06 86 GLU A N 1
ATOM 661 C CA . GLU A 1 86 ? -21.141 -11.901 10.175 1.00 94.06 86 GLU A CA 1
ATOM 662 C C . GLU A 1 86 ? -19.849 -11.311 10.769 1.00 94.06 86 GLU A C 1
ATOM 664 O O . GLU A 1 86 ? -19.015 -12.064 11.266 1.00 94.06 86 GLU A O 1
ATOM 669 N N . ASN A 1 87 ? -19.671 -9.981 10.753 1.00 94.75 87 ASN A N 1
ATOM 670 C CA . ASN A 1 87 ? -18.522 -9.297 11.370 1.00 94.75 87 ASN A CA 1
ATOM 671 C C . ASN A 1 87 ? -17.174 -9.955 11.007 1.00 94.75 87 ASN A C 1
ATOM 673 O O . ASN A 1 87 ? -16.387 -10.323 11.868 1.00 94.75 87 ASN A O 1
ATOM 677 N N . GLN A 1 88 ? -16.897 -10.152 9.721 1.00 96.00 88 GLN A N 1
ATOM 678 C CA . GLN A 1 88 ? -15.689 -10.836 9.244 1.00 96.00 88 GLN A CA 1
ATOM 679 C C . GLN A 1 88 ? -14.384 -10.053 9.475 1.00 96.00 88 GLN A C 1
ATOM 681 O O . GLN A 1 88 ? -13.298 -10.625 9.336 1.00 96.00 88 GLN A O 1
ATOM 686 N N . MET A 1 89 ? -14.468 -8.755 9.766 1.00 96.31 89 MET A N 1
ATOM 687 C CA . MET A 1 89 ? -13.329 -7.896 10.084 1.00 96.31 89 MET A CA 1
ATOM 688 C C . MET A 1 89 ? -13.734 -6.754 11.023 1.00 96.31 89 MET A C 1
ATOM 690 O O . MET A 1 89 ? -14.912 -6.417 11.121 1.00 96.31 89 MET A O 1
ATOM 694 N N . ARG A 1 90 ? -12.759 -6.111 11.674 1.00 95.94 90 ARG A N 1
ATOM 695 C CA . ARG A 1 90 ? -13.005 -4.875 12.436 1.00 95.94 90 ARG A CA 1
ATOM 696 C C . ARG A 1 90 ? -13.303 -3.696 11.508 1.00 95.94 90 ARG A C 1
ATOM 698 O O . ARG A 1 90 ? -12.703 -3.568 10.441 1.00 95.94 90 ARG A O 1
ATOM 705 N N . GLN A 1 91 ? -14.181 -2.801 11.956 1.00 95.44 91 GLN A N 1
ATOM 706 C CA . GLN A 1 91 ? -14.407 -1.498 11.325 1.00 95.44 91 GLN A CA 1
ATOM 707 C C . GLN A 1 91 ? -13.132 -0.645 11.350 1.00 95.44 91 GLN A C 1
ATOM 709 O O . GLN A 1 91 ? -12.312 -0.765 12.261 1.00 95.44 91 GLN A O 1
ATOM 714 N N . ALA A 1 92 ? -12.966 0.237 10.364 1.00 97.44 92 ALA A N 1
ATOM 715 C CA . ALA A 1 92 ? -11.780 1.078 10.237 1.00 97.44 92 ALA A CA 1
ATOM 716 C C . ALA A 1 92 ? -12.106 2.444 9.625 1.00 97.44 92 ALA A C 1
ATOM 718 O O . ALA A 1 92 ? -12.972 2.557 8.757 1.00 97.44 92 ALA A O 1
ATOM 719 N N . VAL A 1 93 ? -11.350 3.466 10.027 1.00 98.19 93 VAL A N 1
ATOM 720 C CA . VAL A 1 93 ? -11.302 4.747 9.310 1.00 98.19 93 VAL A CA 1
ATOM 721 C C . VAL A 1 93 ? -10.466 4.556 8.049 1.00 98.19 93 VAL A C 1
ATOM 723 O O . VAL A 1 93 ? -9.378 3.983 8.108 1.00 98.19 93 VAL A O 1
ATOM 726 N N . ILE A 1 94 ? -10.939 5.050 6.905 1.00 98.75 94 ILE A N 1
ATOM 727 C CA . ILE A 1 94 ? -10.187 4.971 5.646 1.00 98.75 94 ILE A CA 1
ATOM 728 C C . ILE A 1 94 ? -9.712 6.363 5.254 1.00 98.75 94 ILE A C 1
ATOM 730 O O . ILE A 1 94 ? -10.505 7.294 5.139 1.00 98.75 94 ILE A O 1
ATOM 734 N N . VAL A 1 95 ? -8.413 6.481 5.001 1.00 98.75 95 VAL A N 1
ATOM 735 C CA . VAL A 1 95 ? -7.732 7.689 4.541 1.00 98.75 95 VAL A CA 1
ATOM 736 C C . VAL A 1 95 ? -7.233 7.433 3.121 1.00 98.75 95 VAL A C 1
ATOM 738 O O . VAL A 1 95 ? -6.194 6.810 2.905 1.00 98.75 95 VAL A O 1
ATOM 741 N N . ALA A 1 96 ? -7.998 7.889 2.135 1.00 98.50 96 ALA A N 1
ATOM 742 C CA . ALA A 1 96 ? -7.698 7.720 0.721 1.00 98.50 96 ALA A CA 1
ATOM 743 C C . ALA A 1 96 ? -6.903 8.925 0.196 1.00 98.50 96 ALA A C 1
ATOM 745 O O . ALA A 1 96 ? -7.295 10.079 0.389 1.00 98.50 96 ALA A O 1
ATOM 746 N N . ILE A 1 97 ? -5.756 8.648 -0.429 1.00 98.69 97 ILE A N 1
ATOM 747 C CA . ILE A 1 97 ? -4.729 9.635 -0.763 1.00 98.69 97 ILE A CA 1
ATOM 748 C C . ILE A 1 97 ? -4.601 9.751 -2.294 1.00 98.69 97 ILE A C 1
ATOM 750 O O . ILE A 1 97 ? -3.891 8.953 -2.913 1.00 98.69 97 ILE A O 1
ATOM 754 N N . PRO A 1 98 ? -5.263 10.739 -2.925 1.00 98.31 98 PRO A N 1
ATOM 755 C CA . PRO A 1 98 ? -5.088 11.060 -4.337 1.00 98.31 98 PRO A CA 1
ATOM 756 C C . PRO A 1 98 ? -3.642 11.402 -4.707 1.00 98.31 98 PRO A C 1
ATOM 758 O O . PRO A 1 98 ? -2.873 11.942 -3.907 1.00 98.31 98 PRO A O 1
ATOM 761 N N . ASN A 1 99 ? -3.283 11.171 -5.965 1.00 98.31 99 ASN A N 1
ATOM 762 C CA . ASN A 1 99 ? -1.985 11.582 -6.492 1.00 98.31 99 ASN A CA 1
ATOM 763 C C . ASN A 1 99 ? -1.982 13.053 -6.915 1.00 98.31 99 ASN A C 1
ATOM 765 O O . ASN A 1 99 ? -2.980 13.576 -7.402 1.00 98.31 99 ASN A O 1
ATOM 769 N N . THR A 1 100 ? -0.827 13.690 -6.761 1.00 97.88 100 THR A N 1
ATOM 770 C CA . THR A 1 100 ? -0.448 14.945 -7.433 1.00 97.88 100 THR A CA 1
ATOM 771 C C . THR A 1 100 ? 0.549 14.602 -8.532 1.00 97.88 100 THR A C 1
ATOM 773 O O . THR A 1 100 ? 0.260 14.805 -9.705 1.00 97.88 100 THR A O 1
ATOM 776 N N . ASN A 1 101 ? 1.657 13.950 -8.164 1.00 98.19 101 ASN A N 1
ATOM 777 C CA . ASN A 1 101 ? 2.565 13.295 -9.097 1.00 98.19 101 ASN A CA 1
ATOM 778 C C . ASN A 1 101 ? 2.810 11.839 -8.669 1.00 98.19 101 ASN A C 1
ATOM 780 O O . ASN A 1 101 ? 3.628 11.549 -7.798 1.00 98.19 101 ASN A O 1
ATOM 784 N N . ARG A 1 102 ? 2.087 10.914 -9.310 1.00 98.19 102 ARG A N 1
ATOM 785 C CA . ARG A 1 102 ? 2.088 9.490 -8.953 1.00 98.19 102 ARG A CA 1
ATOM 786 C C . ARG A 1 102 ? 3.456 8.829 -9.129 1.00 98.19 102 ARG A C 1
ATOM 788 O O . ARG A 1 102 ? 3.883 8.086 -8.251 1.00 98.19 102 ARG A O 1
ATOM 795 N N . SER A 1 103 ? 4.127 9.061 -10.260 1.00 98.38 103 SER A N 1
ATOM 796 C CA . SER A 1 103 ? 5.424 8.434 -10.538 1.00 98.38 103 SER A CA 1
ATOM 797 C C . SER A 1 103 ? 6.493 8.958 -9.589 1.00 98.38 103 SER A C 1
ATOM 799 O O . SER A 1 103 ? 7.269 8.161 -9.074 1.00 98.38 103 SER A O 1
ATOM 801 N N . ARG A 1 104 ? 6.493 10.261 -9.275 1.00 98.62 104 ARG A N 1
ATOM 802 C CA . ARG A 1 104 ? 7.361 10.845 -8.242 1.00 98.62 104 ARG A CA 1
ATOM 803 C C . ARG A 1 104 ? 7.108 10.181 -6.890 1.00 98.62 104 ARG A C 1
ATOM 805 O O . ARG A 1 104 ? 8.033 9.631 -6.311 1.00 98.62 104 ARG A O 1
ATOM 812 N N . ASP A 1 105 ? 5.872 10.201 -6.405 1.00 98.81 105 ASP A N 1
ATOM 813 C CA . ASP A 1 105 ? 5.560 9.846 -5.017 1.00 98.81 105 ASP A CA 1
ATOM 814 C C . ASP A 1 105 ? 5.655 8.343 -4.729 1.00 98.81 105 ASP A C 1
ATOM 816 O O . ASP A 1 105 ? 5.997 7.951 -3.615 1.00 98.81 105 ASP A O 1
ATOM 820 N N . LEU A 1 106 ? 5.353 7.489 -5.711 1.00 98.81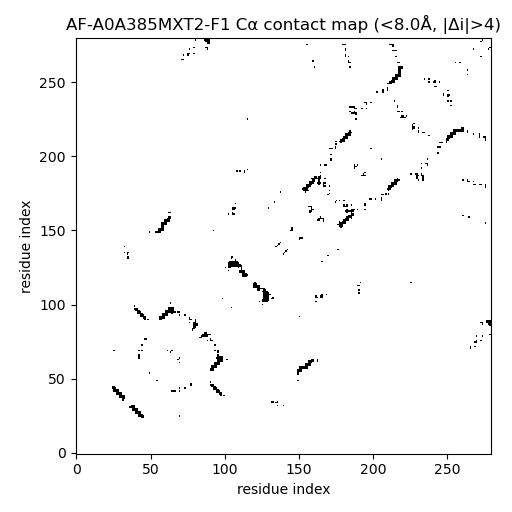 106 LEU A N 1
ATOM 821 C CA . LEU A 1 106 ? 5.209 6.046 -5.492 1.00 98.81 106 LEU A CA 1
ATOM 822 C C . LEU A 1 106 ? 6.392 5.210 -6.000 1.00 98.81 106 LEU A C 1
ATOM 824 O O . LEU A 1 106 ? 6.349 3.982 -5.919 1.00 98.81 106 LEU A O 1
ATOM 828 N N . THR A 1 107 ? 7.456 5.841 -6.505 1.00 98.81 107 THR A N 1
ATOM 829 C CA . THR A 1 107 ? 8.656 5.126 -6.965 1.00 98.81 107 THR A CA 1
ATOM 830 C C . THR A 1 107 ? 9.893 5.490 -6.136 1.00 98.81 107 THR A C 1
ATOM 832 O O . THR A 1 107 ? 10.086 6.657 -5.784 1.00 98.81 107 THR A O 1
ATOM 835 N N . PRO A 1 108 ? 10.733 4.504 -5.773 1.00 98.25 108 PRO A N 1
ATOM 836 C CA . PRO A 1 108 ? 11.827 4.709 -4.826 1.00 98.25 108 PRO A CA 1
ATOM 837 C C . PRO A 1 108 ? 13.129 5.229 -5.437 1.00 98.25 108 PRO A C 1
ATOM 839 O O . PRO A 1 108 ? 13.957 5.777 -4.713 1.00 98.25 108 PRO A O 1
ATOM 842 N N . SER A 1 109 ? 13.321 5.076 -6.744 1.00 98.25 109 SER A N 1
ATOM 843 C CA . SER A 1 109 ? 14.529 5.498 -7.453 1.00 98.25 109 SER A CA 1
ATOM 844 C C . SER A 1 109 ? 14.192 6.349 -8.671 1.00 98.25 109 SER A C 1
ATOM 846 O O . SER A 1 109 ? 13.089 6.275 -9.211 1.00 98.25 109 SER A O 1
ATOM 848 N N . VAL A 1 110 ? 15.138 7.195 -9.080 1.00 97.88 110 VAL A N 1
ATOM 849 C CA . VAL A 1 110 ? 14.978 8.052 -10.257 1.00 97.88 110 VAL A CA 1
ATOM 850 C C . VAL A 1 110 ? 15.275 7.231 -11.506 1.00 97.88 110 VAL A C 1
ATOM 852 O O . VAL A 1 110 ? 16.409 6.810 -11.722 1.00 97.88 110 VAL A O 1
ATOM 855 N N . LEU A 1 111 ? 14.258 7.045 -12.337 1.00 95.69 111 LEU A N 1
ATOM 856 C CA . LEU A 1 111 ? 14.350 6.454 -13.667 1.00 95.69 111 LEU A CA 1
ATOM 857 C C . LEU A 1 111 ? 13.727 7.422 -14.681 1.00 95.69 111 LEU A C 1
ATOM 859 O O . LEU A 1 111 ? 12.502 7.525 -14.720 1.00 95.69 111 LEU A O 1
ATOM 863 N N . PRO A 1 112 ? 14.524 8.140 -15.490 1.00 93.88 112 PRO A N 1
ATOM 864 C CA . PRO A 1 112 ? 13.992 8.958 -16.582 1.00 93.88 112 PRO A CA 1
ATOM 865 C C . PRO A 1 112 ? 13.385 8.096 -17.696 1.00 93.88 112 PRO A C 1
ATOM 867 O O . PRO A 1 112 ? 12.309 8.392 -18.208 1.00 93.88 112 PRO A O 1
ATOM 870 N N . GLU A 1 113 ? 14.047 6.983 -18.020 1.00 96.06 113 GLU A N 1
ATOM 871 C CA . GLU A 1 113 ? 13.527 5.944 -18.904 1.00 96.06 113 GLU A CA 1
ATOM 872 C C . GLU A 1 113 ? 13.534 4.612 -18.160 1.00 96.06 113 GLU A C 1
ATOM 874 O O . GLU A 1 113 ? 14.580 4.131 -17.720 1.00 96.06 113 GLU A O 1
ATOM 879 N N . TRP A 1 114 ? 12.362 3.999 -18.020 1.00 96.88 114 TRP A N 1
ATOM 880 C CA . TRP A 1 114 ? 12.255 2.671 -17.440 1.00 96.88 114 TRP A CA 1
ATOM 881 C C . TRP A 1 114 ? 12.270 1.640 -18.557 1.00 96.88 114 TRP A C 1
ATOM 883 O O . TRP A 1 114 ? 11.427 1.658 -19.455 1.00 96.88 114 TRP A O 1
ATOM 893 N N . THR A 1 115 ? 13.255 0.746 -18.521 1.00 95.69 115 THR A N 1
ATOM 894 C CA . THR A 1 115 ? 13.471 -0.258 -19.562 1.00 95.69 115 THR A CA 1
ATOM 895 C C . THR A 1 115 ? 13.488 -1.669 -18.983 1.00 95.69 115 THR A C 1
ATOM 897 O O . THR A 1 115 ? 13.792 -1.882 -17.811 1.00 95.69 115 THR A O 1
ATOM 900 N N . PHE A 1 116 ? 13.158 -2.649 -19.822 1.00 95.25 116 PHE A N 1
ATOM 901 C CA . PHE A 1 116 ? 13.284 -4.072 -19.529 1.00 95.25 116 PHE A CA 1
ATOM 902 C C . PHE A 1 116 ? 13.716 -4.821 -20.789 1.00 95.25 116 PHE A C 1
ATOM 904 O O . PHE A 1 116 ? 13.094 -4.676 -21.841 1.00 95.25 116 PHE A O 1
ATOM 911 N N . GLU A 1 117 ? 14.790 -5.613 -20.701 1.00 92.50 117 GLU A N 1
ATOM 912 C CA . GLU A 1 117 ? 15.408 -6.289 -21.858 1.00 92.50 117 GLU A CA 1
ATOM 913 C C . GLU A 1 117 ? 15.626 -5.330 -23.052 1.00 92.50 117 GLU A C 1
ATOM 915 O O . GLU A 1 117 ? 15.234 -5.626 -24.182 1.00 92.50 117 GLU A O 1
ATOM 920 N N . ASN A 1 118 ? 16.205 -4.151 -22.793 1.00 90.00 118 ASN A N 1
ATOM 921 C CA . ASN A 1 118 ? 16.444 -3.082 -23.777 1.00 90.00 118 ASN A CA 1
ATOM 922 C C . ASN A 1 118 ? 15.182 -2.519 -24.459 1.00 90.00 118 ASN A C 1
ATOM 924 O O . ASN A 1 118 ? 15.285 -1.777 -25.435 1.00 90.00 118 ASN A O 1
ATOM 928 N N . ARG A 1 119 ? 13.984 -2.843 -23.962 1.00 92.00 119 ARG A N 1
ATOM 929 C CA . ARG A 1 119 ? 12.724 -2.248 -24.414 1.00 92.00 119 ARG A CA 1
ATOM 930 C C . ARG A 1 119 ? 12.271 -1.197 -23.423 1.00 92.00 119 ARG A C 1
ATOM 932 O O . ARG A 1 119 ? 12.217 -1.460 -22.225 1.00 92.00 119 ARG A O 1
ATOM 939 N N . LYS A 1 120 ? 11.921 -0.020 -23.931 1.00 95.62 120 LYS A N 1
ATOM 940 C CA . LYS A 1 120 ? 11.335 1.045 -23.122 1.00 95.62 120 LYS A CA 1
ATOM 941 C C . LYS A 1 120 ? 9.927 0.651 -22.693 1.00 95.62 120 LYS A C 1
ATOM 943 O O . LYS A 1 120 ? 9.096 0.334 -23.539 1.00 95.62 120 LYS A O 1
ATOM 948 N N . LEU A 1 121 ? 9.704 0.644 -21.386 1.00 95.25 121 LEU A N 1
ATOM 949 C CA . LEU A 1 121 ? 8.404 0.421 -20.769 1.00 95.25 121 LEU A CA 1
ATOM 950 C C . LEU A 1 121 ? 7.665 1.743 -20.610 1.00 95.25 121 LEU A C 1
ATOM 952 O O . LEU A 1 121 ? 6.498 1.827 -20.972 1.00 95.25 121 LEU A O 1
ATOM 956 N N . ASP A 1 122 ? 8.362 2.760 -20.099 1.00 96.56 122 ASP A N 1
ATOM 957 C CA . ASP A 1 122 ? 7.796 4.084 -19.854 1.00 96.56 122 ASP A CA 1
ATOM 958 C C . ASP A 1 122 ? 8.896 5.156 -19.727 1.00 96.56 122 ASP A C 1
ATOM 960 O O . ASP A 1 122 ? 10.089 4.841 -19.638 1.00 96.56 122 ASP A O 1
ATOM 964 N N . THR A 1 123 ? 8.492 6.424 -19.700 1.00 96.75 123 THR A N 1
ATOM 965 C CA . THR A 1 123 ? 9.350 7.585 -19.430 1.00 96.75 123 THR A CA 1
ATOM 966 C C . THR A 1 123 ? 8.725 8.477 -18.374 1.00 96.75 123 THR A C 1
ATOM 968 O O . THR A 1 123 ? 7.534 8.773 -18.447 1.00 96.75 123 THR A O 1
ATOM 971 N N . PHE A 1 124 ? 9.532 8.971 -17.439 1.00 96.69 124 PHE A N 1
ATOM 972 C CA . PHE A 1 124 ? 9.051 9.798 -16.338 1.00 96.69 124 PHE A CA 1
ATOM 973 C C . PHE A 1 124 ? 9.772 11.141 -16.309 1.00 96.69 124 PHE A C 1
ATOM 975 O O . PHE A 1 124 ? 10.998 11.193 -16.245 1.00 96.69 124 PHE A O 1
ATOM 982 N N . GLU A 1 125 ? 9.006 12.232 -16.268 1.00 96.50 125 GLU A N 1
ATOM 983 C CA . GLU A 1 125 ? 9.562 13.556 -15.957 1.00 96.50 125 GLU A CA 1
ATOM 984 C C . GLU A 1 125 ? 10.086 13.606 -14.516 1.00 96.50 125 GLU A C 1
ATOM 986 O O . GLU A 1 125 ? 11.111 14.224 -14.234 1.00 96.50 125 GLU A O 1
ATOM 991 N N . GLN A 1 126 ? 9.381 12.938 -13.596 1.00 97.50 126 GLN A N 1
ATOM 992 C CA . GLN A 1 126 ? 9.749 12.834 -12.187 1.00 97.50 126 GLN A CA 1
ATOM 993 C C . GLN A 1 126 ? 9.457 11.423 -11.656 1.00 97.50 126 GLN A C 1
ATOM 995 O O . GLN A 1 126 ? 8.357 10.892 -11.823 1.00 97.50 126 GLN A O 1
ATOM 1000 N N . SER A 1 127 ? 10.442 10.839 -10.979 1.00 98.25 127 SER A N 1
ATOM 1001 C CA . SER A 1 127 ? 10.399 9.550 -10.274 1.00 98.25 127 SER A CA 1
ATOM 1002 C C . SER A 1 127 ? 11.356 9.605 -9.070 1.00 98.25 127 SER A C 1
ATOM 1004 O O . SER A 1 127 ? 12.120 10.561 -8.937 1.00 98.25 127 SER A O 1
ATOM 1006 N N . GLY A 1 128 ? 11.302 8.630 -8.161 1.00 98.31 128 GLY A N 1
ATOM 1007 C CA . GLY A 1 128 ? 12.250 8.522 -7.042 1.00 98.31 128 GLY A CA 1
ATOM 1008 C C . GLY A 1 128 ? 11.922 9.335 -5.786 1.00 98.31 128 GLY A C 1
ATOM 1009 O O . GLY A 1 128 ? 12.784 9.516 -4.929 1.00 98.31 128 GLY A O 1
ATOM 1010 N N . GLY A 1 129 ? 10.695 9.837 -5.660 1.00 98.62 129 GLY A N 1
ATOM 1011 C CA . GLY A 1 129 ? 10.223 10.649 -4.534 1.00 98.62 129 GLY A CA 1
ATOM 1012 C C . GLY A 1 129 ? 9.591 9.863 -3.380 1.00 98.62 129 GLY A C 1
ATOM 1013 O O . GLY A 1 129 ? 9.067 10.479 -2.449 1.00 98.62 129 GLY A O 1
ATOM 1014 N N . ALA A 1 130 ? 9.633 8.522 -3.389 1.00 98.75 130 ALA A N 1
ATOM 1015 C CA . ALA A 1 130 ? 9.005 7.705 -2.342 1.00 98.75 130 ALA A CA 1
ATOM 1016 C C . ALA A 1 130 ? 9.481 8.044 -0.927 1.00 98.75 130 ALA A C 1
ATOM 1018 O O . ALA A 1 130 ? 8.702 7.974 0.023 1.00 98.75 130 ALA A O 1
ATOM 1019 N N . LYS A 1 131 ? 10.747 8.446 -0.754 1.00 98.75 131 LYS A N 1
ATOM 1020 C CA . LYS A 1 131 ? 11.237 8.862 0.564 1.00 98.75 131 LYS A CA 1
ATOM 1021 C C . LYS A 1 131 ? 10.489 10.099 1.066 1.00 98.75 131 LYS A C 1
ATOM 1023 O O . LYS A 1 131 ? 10.024 10.091 2.201 1.00 98.75 131 LYS A O 1
ATOM 1028 N N . GLN A 1 132 ? 10.362 11.134 0.239 1.00 98.81 132 GLN A N 1
ATOM 1029 C CA . GLN A 1 132 ? 9.667 12.372 0.590 1.00 98.81 132 GLN A CA 1
ATOM 1030 C C . GLN A 1 132 ? 8.179 12.110 0.823 1.00 98.81 132 GLN A C 1
ATOM 1032 O O . GLN A 1 132 ? 7.620 12.601 1.800 1.00 98.81 132 GLN A O 1
ATOM 1037 N N . PHE A 1 133 ? 7.550 11.282 -0.015 1.00 98.88 133 PHE A N 1
ATOM 1038 C CA . PHE A 1 133 ? 6.149 10.916 0.174 1.00 98.88 133 PHE A CA 1
ATOM 1039 C C . PHE A 1 133 ? 5.925 10.144 1.481 1.00 98.88 133 PHE A C 1
ATOM 1041 O O . PHE A 1 133 ? 5.016 10.465 2.243 1.00 98.88 133 PHE A O 1
ATOM 1048 N N . ARG A 1 134 ? 6.801 9.192 1.819 1.00 98.81 134 ARG A N 1
ATOM 1049 C CA . ARG A 1 134 ? 6.767 8.494 3.112 1.00 98.81 134 ARG A CA 1
ATOM 1050 C C . ARG A 1 134 ? 7.004 9.435 4.293 1.00 98.81 134 ARG A C 1
ATOM 1052 O O . ARG A 1 134 ? 6.321 9.306 5.307 1.00 98.81 134 ARG A O 1
ATOM 1059 N N . ASP A 1 135 ? 7.935 10.379 4.172 1.00 98.88 135 ASP A N 1
ATOM 1060 C CA . ASP A 1 135 ? 8.189 11.367 5.221 1.00 98.88 135 ASP A CA 1
ATOM 1061 C C . ASP A 1 135 ? 6.953 12.267 5.429 1.00 98.88 135 ASP A C 1
ATOM 1063 O O . ASP A 1 135 ? 6.567 12.486 6.574 1.00 98.88 135 ASP A O 1
ATOM 1067 N N . PHE A 1 136 ? 6.254 12.673 4.358 1.00 98.88 136 PHE A N 1
ATOM 1068 C CA . PHE A 1 136 ? 4.943 13.337 4.434 1.00 98.88 136 PHE A CA 1
ATOM 1069 C C . PHE A 1 136 ? 3.914 12.510 5.216 1.00 98.88 136 PHE A C 1
ATOM 1071 O O . PHE A 1 136 ? 3.252 13.035 6.115 1.00 98.88 136 PHE A O 1
ATOM 1078 N N . LEU A 1 137 ? 3.790 11.210 4.915 1.00 98.88 137 LEU A N 1
ATOM 1079 C CA . LEU A 1 137 ? 2.875 10.336 5.655 1.00 98.88 137 LEU A CA 1
ATOM 1080 C C . LEU A 1 137 ? 3.226 10.321 7.144 1.00 98.88 137 LEU A C 1
ATOM 1082 O O . LEU A 1 137 ? 2.353 10.533 7.982 1.00 98.88 137 LEU A O 1
ATOM 1086 N N . LYS A 1 138 ? 4.504 10.111 7.467 1.00 98.75 138 LYS A N 1
ATOM 1087 C CA . LYS A 1 138 ? 4.991 9.945 8.838 1.00 98.75 138 LYS A CA 1
ATOM 1088 C C . LYS A 1 138 ? 4.862 11.202 9.692 1.00 98.75 138 LYS A C 1
ATOM 1090 O O . LYS A 1 138 ? 4.512 11.093 10.865 1.00 98.75 138 LYS A O 1
ATOM 1095 N N . THR A 1 139 ? 5.211 12.370 9.163 1.00 98.69 139 THR A N 1
ATOM 1096 C CA . THR A 1 139 ? 5.377 13.581 9.984 1.00 98.69 139 THR A CA 1
ATOM 1097 C C . THR A 1 139 ? 4.206 14.552 9.867 1.00 98.69 139 THR A C 1
ATOM 1099 O O . THR A 1 139 ? 3.983 15.340 10.787 1.00 98.69 139 THR A O 1
ATOM 1102 N N . GLU A 1 140 ? 3.431 14.481 8.782 1.00 98.81 140 GLU A N 1
ATOM 1103 C CA . GLU A 1 140 ? 2.341 15.420 8.516 1.00 98.81 140 GLU A CA 1
ATOM 1104 C C . GLU A 1 140 ? 0.981 14.716 8.535 1.00 98.81 140 GLU A C 1
ATOM 1106 O O . GLU A 1 140 ? 0.156 15.022 9.400 1.00 98.81 140 GLU A O 1
ATOM 1111 N N . LEU A 1 141 ? 0.742 13.753 7.635 1.00 98.81 141 LEU A N 1
ATOM 1112 C CA . LEU A 1 141 ? -0.595 13.176 7.462 1.00 98.81 141 LEU A CA 1
ATOM 1113 C C . LEU A 1 141 ? -1.021 12.283 8.632 1.00 98.81 141 LEU A C 1
ATOM 1115 O O . LEU A 1 141 ? -2.082 12.523 9.205 1.00 98.81 141 LEU A O 1
ATOM 1119 N N . VAL A 1 142 ? -0.218 11.285 9.016 1.00 98.75 142 VAL A N 1
ATOM 1120 C CA . VAL A 1 142 ? -0.555 10.374 10.126 1.00 98.75 142 VAL A CA 1
ATOM 1121 C C . VAL A 1 142 ? -0.809 11.163 11.420 1.00 98.75 142 VAL A C 1
ATOM 1123 O O . VAL A 1 142 ? -1.891 11.015 11.989 1.00 98.75 142 VAL A O 1
ATOM 1126 N N . PRO A 1 143 ? 0.073 12.093 11.849 1.00 98.56 143 PRO A N 1
ATOM 1127 C CA . PRO A 1 143 ? -0.196 12.896 13.039 1.00 98.56 143 PRO A CA 1
ATOM 1128 C C . PRO A 1 143 ? -1.411 13.822 12.898 1.00 98.56 143 PRO A C 1
ATOM 1130 O O . PRO A 1 143 ? -2.057 14.144 13.894 1.00 98.56 143 PRO A O 1
ATOM 1133 N N . TYR A 1 144 ? -1.733 14.300 11.689 1.00 98.56 144 TYR A N 1
ATOM 1134 C CA . TYR A 1 144 ? -2.953 15.080 11.466 1.00 98.56 144 TYR A CA 1
ATOM 1135 C C . TYR A 1 144 ? -4.204 14.243 11.741 1.00 98.56 144 TYR A C 1
ATOM 1137 O O . TYR A 1 144 ? -5.098 14.733 12.435 1.00 98.56 144 TYR A O 1
ATOM 1145 N N . ILE A 1 145 ? -4.249 13.013 11.216 1.00 98.56 145 ILE A N 1
ATOM 1146 C CA . ILE A 1 145 ? -5.377 12.093 11.386 1.00 98.56 145 ILE A CA 1
ATOM 1147 C C . ILE A 1 145 ? -5.519 11.701 12.861 1.00 98.56 145 ILE A C 1
ATOM 1149 O O . ILE A 1 145 ? -6.590 11.873 13.435 1.00 98.56 145 ILE A O 1
ATOM 1153 N N . GLU A 1 146 ? -4.429 11.291 13.510 1.00 98.19 146 GLU A N 1
ATOM 1154 C CA . GLU A 1 146 ? -4.443 10.837 14.911 1.00 98.19 146 GLU A CA 1
ATOM 1155 C C . GLU A 1 146 ? -4.851 11.920 15.916 1.00 98.19 146 GLU A C 1
ATOM 1157 O O . GLU A 1 146 ? -5.399 11.614 16.968 1.00 98.19 146 GLU A O 1
ATOM 1162 N N . ARG A 1 147 ? -4.628 13.201 15.600 1.00 97.69 147 ARG A N 1
ATOM 1163 C CA . ARG A 1 147 ? -5.055 14.313 16.467 1.00 97.69 147 ARG A CA 1
ATOM 1164 C C . ARG A 1 147 ? -6.516 14.720 16.297 1.00 97.69 147 ARG A C 1
ATOM 1166 O O . ARG A 1 147 ? -7.020 15.468 17.129 1.00 97.69 147 ARG A O 1
ATOM 1173 N N . ARG A 1 148 ? -7.157 14.350 15.187 1.00 96.62 148 ARG A N 1
ATOM 1174 C CA . ARG A 1 148 ? -8.486 14.869 14.806 1.00 96.62 148 ARG A CA 1
ATOM 1175 C C . ARG A 1 148 ? -9.569 13.809 14.778 1.00 96.62 148 ARG A C 1
ATOM 1177 O O . ARG A 1 148 ? -10.738 14.160 14.890 1.00 96.62 148 ARG A O 1
ATOM 1184 N N . TYR A 1 149 ? -9.186 12.548 14.640 1.00 96.56 149 TYR A N 1
ATOM 1185 C CA . TYR A 1 149 ? -10.104 11.427 14.555 1.00 96.56 149 TYR A CA 1
ATOM 1186 C C . TYR A 1 149 ? -9.830 10.441 15.698 1.00 96.56 149 TYR A C 1
ATOM 1188 O O . TYR A 1 149 ? -8.682 10.250 16.090 1.00 96.56 149 TYR A O 1
ATOM 1196 N N . ARG A 1 150 ? -10.880 9.788 16.215 1.00 96.31 150 ARG A N 1
ATOM 1197 C CA . ARG A 1 150 ? -10.807 8.649 17.146 1.00 96.31 150 ARG A CA 1
ATOM 1198 C C . ARG A 1 150 ? -10.190 7.430 16.463 1.00 96.31 150 ARG A C 1
ATOM 1200 O O . ARG A 1 150 ? -10.887 6.534 15.996 1.00 96.31 150 ARG A O 1
ATOM 1207 N N . VAL A 1 151 ? -8.870 7.423 16.356 1.00 97.94 151 VAL A N 1
ATOM 1208 C CA . VAL A 1 151 ? -8.122 6.343 15.717 1.00 97.94 151 VAL A CA 1
ATOM 1209 C C . VAL A 1 151 ? -7.034 5.796 16.632 1.00 97.94 151 VAL A C 1
ATOM 1211 O O . VAL A 1 151 ? -6.492 6.506 17.475 1.00 97.94 151 VAL A O 1
ATOM 1214 N N . SER A 1 152 ? -6.727 4.514 16.472 1.00 96.94 152 SER A N 1
ATOM 1215 C CA . SER A 1 152 ? -5.608 3.849 17.135 1.00 96.94 152 SER A CA 1
ATOM 1216 C C . SER A 1 152 ? -4.317 4.008 16.324 1.00 96.94 152 SER A C 1
ATOM 1218 O O . SER A 1 152 ? -4.321 4.494 15.192 1.00 96.94 152 SER A O 1
ATOM 1220 N N . THR A 1 153 ? -3.202 3.536 16.879 1.00 95.69 153 THR A N 1
ATOM 1221 C CA . THR A 1 153 ? -1.920 3.439 16.164 1.00 95.69 153 THR A CA 1
ATOM 1222 C C . THR A 1 153 ? -1.812 2.179 15.294 1.00 95.69 153 THR A C 1
ATOM 1224 O O . THR A 1 153 ? -0.763 1.935 14.694 1.00 95.69 153 THR A O 1
ATOM 1227 N N . GLU A 1 154 ? -2.878 1.374 15.185 1.00 97.38 154 GLU A N 1
ATOM 1228 C CA . GLU A 1 154 ? -2.949 0.265 14.235 1.00 97.38 154 GLU A CA 1
ATOM 1229 C C . GLU A 1 154 ? -3.259 0.811 12.835 1.00 97.38 154 GLU A C 1
ATOM 1231 O O . GLU A 1 154 ? -4.395 1.152 12.499 1.00 97.38 154 GLU A O 1
ATOM 1236 N N . ARG A 1 155 ? -2.211 0.923 12.018 1.00 98.44 155 ARG A N 1
ATOM 1237 C CA . ARG A 1 155 ? -2.245 1.555 10.697 1.00 98.44 155 ARG A CA 1
ATOM 1238 C C . ARG A 1 155 ? -1.967 0.513 9.621 1.00 98.44 155 ARG A C 1
ATOM 1240 O O . ARG A 1 155 ? -0.942 -0.166 9.669 1.00 98.44 155 ARG A O 1
ATOM 1247 N N . ILE A 1 156 ? -2.838 0.436 8.625 1.00 98.75 156 ILE A N 1
ATOM 1248 C CA . ILE A 1 156 ? -2.694 -0.429 7.457 1.00 98.75 156 ILE A CA 1
ATOM 1249 C C . ILE A 1 156 ? -2.362 0.425 6.238 1.00 98.75 156 ILE A C 1
ATOM 1251 O O . ILE A 1 156 ? -3.082 1.377 5.950 1.00 98.75 156 ILE A O 1
ATOM 1255 N N . LEU A 1 157 ? -1.306 0.081 5.501 1.00 98.94 157 LEU A N 1
ATOM 1256 C CA . LEU A 1 157 ? -1.005 0.688 4.204 1.00 98.94 157 LEU A CA 1
ATOM 1257 C C . LEU A 1 157 ? -1.485 -0.221 3.071 1.00 98.94 157 LEU A C 1
ATOM 1259 O O . LEU A 1 157 ? -1.080 -1.380 2.984 1.00 98.94 157 LEU A O 1
ATOM 1263 N N . VAL A 1 158 ? -2.326 0.314 2.191 1.00 98.94 158 VAL A N 1
ATOM 1264 C CA . VAL A 1 158 ? -2.842 -0.370 1.002 1.00 98.94 158 VAL A CA 1
ATOM 1265 C C . VAL A 1 158 ? -2.265 0.287 -0.245 1.00 98.94 158 VAL A C 1
ATOM 1267 O O . VAL A 1 158 ? -2.365 1.506 -0.436 1.00 98.94 158 VAL A O 1
ATOM 1270 N N . GLY A 1 159 ? -1.695 -0.528 -1.126 1.00 98.75 159 GLY A N 1
ATOM 1271 C CA . GLY A 1 159 ? -1.193 -0.045 -2.402 1.00 98.75 159 GLY A CA 1
ATOM 1272 C C . GLY A 1 159 ? -1.212 -1.098 -3.493 1.00 98.75 159 GLY A C 1
ATOM 1273 O O . GLY A 1 159 ? -1.000 -2.278 -3.237 1.00 98.75 159 GLY A O 1
ATOM 1274 N N . GLU A 1 160 ? -1.462 -0.636 -4.715 1.00 98.75 160 GLU A N 1
ATOM 1275 C CA . GLU A 1 160 ? -1.531 -1.445 -5.931 1.00 98.75 160 GLU A CA 1
ATOM 1276 C C . GLU A 1 160 ? -0.508 -0.950 -6.947 1.00 98.75 160 GLU A C 1
ATOM 1278 O O . GLU A 1 160 ? -0.307 0.261 -7.054 1.00 98.75 160 GLU A O 1
ATOM 1283 N N . SER A 1 161 ? 0.136 -1.837 -7.712 1.00 98.50 161 SER A N 1
ATOM 1284 C CA . SER A 1 161 ? 1.067 -1.416 -8.770 1.00 98.50 161 SER A CA 1
ATOM 1285 C C . SER A 1 161 ? 2.242 -0.611 -8.188 1.00 98.50 161 SER A C 1
ATOM 1287 O O . SER A 1 161 ? 2.929 -1.103 -7.287 1.00 98.50 161 SER A O 1
ATOM 1289 N N . PHE A 1 162 ? 2.463 0.642 -8.617 1.00 98.88 162 PHE A N 1
ATOM 1290 C CA . PHE A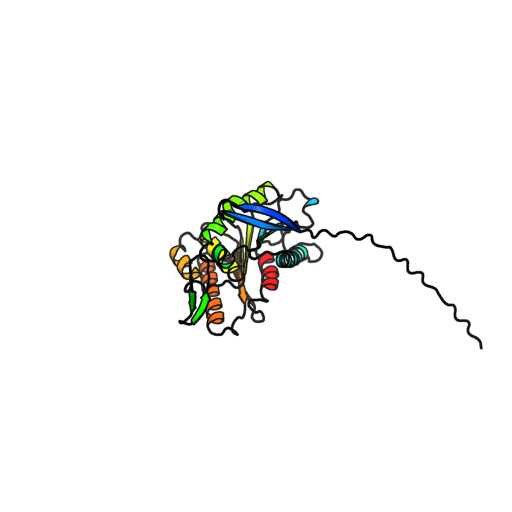 1 162 ? 3.399 1.560 -7.949 1.00 98.88 162 PHE A CA 1
ATOM 1291 C C . PHE A 1 162 ? 3.030 1.847 -6.490 1.00 98.88 162 PHE A C 1
ATOM 1293 O O . PHE A 1 162 ? 3.922 1.939 -5.658 1.00 98.88 162 PHE A O 1
ATOM 1300 N N . GLY A 1 163 ? 1.748 1.902 -6.130 1.00 98.88 163 GLY A N 1
ATOM 1301 C CA . GLY A 1 163 ? 1.344 1.952 -4.724 1.00 98.88 163 GLY A CA 1
ATOM 1302 C C . GLY A 1 163 ? 1.791 0.706 -3.954 1.00 98.88 163 GLY A C 1
ATOM 1303 O O . GLY A 1 163 ? 2.216 0.803 -2.806 1.00 98.88 163 GLY A O 1
ATOM 1304 N N . GLY A 1 164 ? 1.762 -0.467 -4.595 1.00 98.88 164 GLY A N 1
ATOM 1305 C CA . GLY A 1 164 ? 2.259 -1.723 -4.026 1.00 98.88 164 GLY A CA 1
ATOM 1306 C C . GLY A 1 164 ? 3.784 -1.727 -3.881 1.00 98.88 164 GLY A C 1
ATOM 1307 O O . GLY A 1 164 ? 4.305 -2.148 -2.850 1.00 98.88 164 GLY A O 1
ATOM 1308 N N . LEU A 1 165 ? 4.500 -1.190 -4.874 1.00 98.94 165 LEU A N 1
ATOM 1309 C CA . LEU A 1 165 ? 5.941 -0.931 -4.802 1.00 98.94 165 LEU A CA 1
ATOM 1310 C C . LEU A 1 165 ? 6.278 0.019 -3.645 1.00 98.94 165 LEU A C 1
ATOM 1312 O O . LEU A 1 165 ? 7.167 -0.283 -2.855 1.00 98.94 165 LEU A O 1
ATOM 1316 N N . PHE A 1 166 ? 5.548 1.127 -3.508 1.00 98.94 166 PHE A N 1
ATOM 1317 C CA . PHE A 1 166 ? 5.710 2.085 -2.418 1.00 98.94 166 PHE A CA 1
ATOM 1318 C C . PHE A 1 166 ? 5.432 1.461 -1.047 1.00 98.94 166 PHE A C 1
ATOM 1320 O O . PHE A 1 166 ? 6.173 1.711 -0.096 1.00 98.94 166 PHE A O 1
ATOM 1327 N N . ALA A 1 167 ? 4.388 0.638 -0.928 1.00 98.81 167 ALA A N 1
ATOM 1328 C CA . ALA A 1 167 ? 4.064 -0.056 0.313 1.00 98.81 167 ALA A CA 1
ATOM 1329 C C . ALA A 1 167 ? 5.160 -1.061 0.699 1.00 98.81 167 ALA A C 1
ATOM 1331 O O . ALA A 1 167 ? 5.592 -1.086 1.851 1.00 98.81 167 ALA A O 1
ATOM 1332 N N . ALA A 1 168 ? 5.663 -1.827 -0.272 1.00 98.56 168 ALA A N 1
ATOM 1333 C CA . ALA A 1 168 ? 6.781 -2.744 -0.082 1.00 98.56 168 ALA A CA 1
ATOM 1334 C C . ALA A 1 168 ? 8.093 -2.017 0.269 1.00 98.56 168 ALA A C 1
ATOM 1336 O O . ALA A 1 168 ? 8.793 -2.438 1.185 1.00 98.56 168 ALA A O 1
ATOM 1337 N N . ASP A 1 169 ? 8.419 -0.907 -0.401 1.00 98.44 169 ASP A N 1
ATOM 1338 C CA . ASP A 1 169 ? 9.577 -0.077 -0.042 1.00 98.44 169 ASP A CA 1
ATOM 1339 C C . ASP A 1 169 ? 9.403 0.523 1.359 1.00 98.44 169 ASP A C 1
ATOM 1341 O O . ASP A 1 169 ? 10.310 0.453 2.178 1.00 98.44 169 ASP A O 1
ATOM 1345 N N . THR A 1 170 ? 8.221 1.037 1.698 1.00 98.12 170 THR A N 1
ATOM 1346 C CA . THR A 1 170 ? 7.945 1.593 3.031 1.00 98.12 170 THR A CA 1
ATOM 1347 C C . THR A 1 170 ? 8.130 0.557 4.132 1.00 98.12 170 THR A C 1
ATOM 1349 O O . THR A 1 170 ? 8.778 0.874 5.128 1.00 98.12 170 THR A O 1
ATOM 1352 N N . LEU A 1 171 ? 7.673 -0.680 3.922 1.00 96.12 171 LEU A N 1
ATOM 1353 C CA . LEU A 1 171 ? 7.947 -1.800 4.821 1.00 96.12 171 LEU A CA 1
ATOM 1354 C C . LEU A 1 171 ? 9.458 -2.009 5.028 1.00 96.12 171 LEU A C 1
ATOM 1356 O O . LEU A 1 171 ? 9.895 -2.190 6.158 1.00 96.12 171 LEU A O 1
ATOM 1360 N N . LEU A 1 172 ? 10.269 -1.947 3.967 1.00 95.06 172 LEU A N 1
ATOM 1361 C CA . LEU A 1 172 ? 11.725 -2.128 4.071 1.00 95.06 172 LEU A CA 1
ATOM 1362 C C . LEU A 1 172 ? 12.447 -0.948 4.739 1.00 95.06 172 LEU A C 1
ATOM 1364 O O . LEU A 1 172 ? 13.505 -1.118 5.350 1.00 95.06 172 LEU A O 1
ATOM 1368 N N . GLN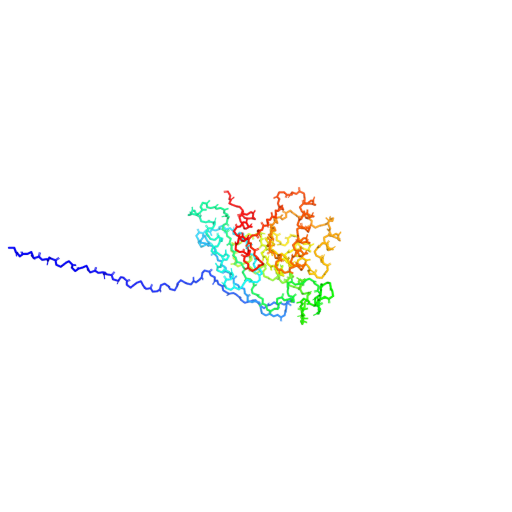 A 1 173 ? 11.940 0.270 4.555 1.00 94.56 173 GLN A N 1
ATOM 1369 C CA . GLN A 1 173 ? 12.625 1.490 4.983 1.00 94.56 173 GLN A CA 1
ATOM 1370 C C . GLN A 1 173 ? 12.183 1.967 6.370 1.00 94.56 173 GLN A C 1
ATOM 1372 O O . GLN A 1 173 ? 12.987 2.554 7.091 1.00 94.56 173 GLN A O 1
ATOM 1377 N N . GLN A 1 174 ? 10.913 1.767 6.726 1.00 93.31 174 GLN A N 1
ATOM 1378 C CA . GLN A 1 174 ? 10.300 2.205 7.981 1.00 93.31 174 GLN A CA 1
ATOM 1379 C C . GLN A 1 174 ? 9.230 1.188 8.430 1.00 93.31 174 GLN A C 1
ATOM 1381 O O . GLN A 1 174 ? 8.041 1.518 8.428 1.00 93.31 174 GLN A O 1
ATOM 1386 N N . PRO A 1 175 ? 9.627 -0.038 8.824 1.00 90.38 175 PRO A N 1
ATOM 1387 C CA . PRO A 1 175 ? 8.687 -1.117 9.145 1.00 90.38 175 PRO A CA 1
ATOM 1388 C C . PRO A 1 175 ? 7.706 -0.750 10.270 1.00 90.38 175 PRO A C 1
ATOM 1390 O O . PRO A 1 175 ? 6.564 -1.198 10.250 1.00 90.38 175 PRO A O 1
ATOM 1393 N N . ASP A 1 176 ? 8.103 0.148 11.175 1.00 91.69 176 ASP A N 1
ATOM 1394 C CA . ASP A 1 176 ? 7.322 0.569 12.347 1.00 91.69 176 ASP A CA 1
ATOM 1395 C C . ASP A 1 176 ? 6.252 1.625 12.031 1.00 91.69 176 ASP A C 1
ATOM 1397 O O . ASP A 1 176 ? 5.449 1.981 12.895 1.00 91.69 176 ASP A O 1
ATOM 1401 N N . LEU A 1 177 ? 6.252 2.185 10.814 1.00 96.12 177 LEU A N 1
ATOM 1402 C CA . LEU A 1 177 ? 5.308 3.241 10.454 1.00 96.12 177 LEU A CA 1
ATOM 1403 C C . LEU A 1 177 ? 3.874 2.704 10.353 1.00 96.12 177 LEU A C 1
ATOM 1405 O O . LEU A 1 177 ? 2.942 3.373 10.808 1.00 96.12 177 LEU A O 1
ATOM 1409 N N . PHE A 1 178 ? 3.715 1.500 9.799 1.00 97.81 178 PHE A N 1
ATOM 1410 C CA . PHE A 1 178 ? 2.438 0.806 9.651 1.00 97.81 178 PHE A CA 1
ATOM 1411 C C . PHE A 1 178 ? 2.501 -0.574 10.304 1.00 97.81 178 PHE A C 1
ATOM 1413 O O . PHE A 1 178 ? 3.465 -1.315 10.133 1.00 97.81 178 PHE A O 1
ATOM 1420 N N . SER A 1 179 ? 1.446 -0.947 11.026 1.00 96.44 179 SER A N 1
ATOM 1421 C CA . SER A 1 179 ? 1.324 -2.261 11.663 1.00 96.44 179 SER A CA 1
ATOM 1422 C C . SER A 1 179 ? 0.878 -3.353 10.685 1.00 96.44 179 SER A C 1
ATOM 1424 O O . SER A 1 179 ? 1.005 -4.544 10.995 1.00 96.44 179 SER A O 1
ATOM 1426 N N . GLY A 1 180 ? 0.388 -2.977 9.500 1.00 97.56 180 GLY A N 1
ATOM 1427 C CA . GLY A 1 180 ? 0.141 -3.924 8.425 1.00 97.56 180 GLY A CA 1
ATOM 1428 C C . GLY A 1 180 ? 0.160 -3.339 7.015 1.00 97.56 180 GLY A C 1
ATOM 1429 O O . GLY A 1 180 ? 0.058 -2.132 6.812 1.00 97.56 180 GLY A O 1
ATOM 1430 N N . TYR A 1 181 ? 0.306 -4.228 6.035 1.00 98.69 181 TYR A N 1
ATOM 1431 C CA . TYR A 1 181 ? 0.495 -3.885 4.629 1.00 98.69 181 TYR A CA 1
ATOM 1432 C C . TYR A 1 181 ? -0.333 -4.812 3.739 1.00 98.69 181 TYR A C 1
ATOM 1434 O O . TYR A 1 181 ? -0.161 -6.032 3.780 1.00 98.69 181 TYR A O 1
ATOM 1442 N N . LEU A 1 182 ? -1.196 -4.231 2.908 1.00 98.88 182 LEU A N 1
ATOM 1443 C CA . LEU A 1 182 ? -1.841 -4.912 1.788 1.00 98.88 182 LEU A CA 1
ATOM 1444 C C . LEU A 1 182 ? -1.138 -4.486 0.500 1.00 98.88 182 LEU A C 1
ATOM 1446 O O . LEU A 1 182 ? -1.327 -3.369 0.014 1.00 98.88 182 LEU A O 1
ATOM 1450 N N . ILE A 1 183 ? -0.308 -5.381 -0.026 1.00 98.88 183 ILE A N 1
ATOM 1451 C CA . ILE A 1 183 ? 0.549 -5.127 -1.181 1.00 98.88 183 ILE A CA 1
ATOM 1452 C C . ILE A 1 183 ? -0.055 -5.848 -2.384 1.00 98.88 183 ILE A C 1
ATOM 1454 O O . ILE A 1 183 ? -0.013 -7.076 -2.482 1.00 98.88 183 ILE A O 1
ATOM 1458 N N . ILE A 1 184 ? -0.662 -5.076 -3.280 1.00 98.88 184 ILE A N 1
ATOM 1459 C CA . ILE A 1 184 ? -1.477 -5.575 -4.386 1.00 98.88 184 ILE A CA 1
ATOM 1460 C C . ILE A 1 184 ? -0.686 -5.496 -5.683 1.00 98.88 184 ILE A C 1
ATOM 1462 O O . ILE A 1 184 ? -0.291 -4.410 -6.099 1.00 98.88 184 ILE A O 1
ATOM 1466 N N . ASP A 1 185 ? -0.436 -6.653 -6.293 1.00 98.75 185 ASP A N 1
ATOM 1467 C CA . ASP A 1 185 ? 0.254 -6.825 -7.575 1.00 98.75 185 ASP A CA 1
ATOM 1468 C C . ASP A 1 185 ? 1.388 -5.796 -7.786 1.00 98.75 185 ASP A C 1
ATOM 1470 O O . ASP A 1 185 ? 1.332 -4.965 -8.700 1.00 98.75 185 ASP A O 1
ATOM 1474 N N . PRO A 1 186 ? 2.377 -5.756 -6.865 1.00 98.81 186 PRO A N 1
ATOM 1475 C CA . PRO A 1 186 ? 3.354 -4.679 -6.817 1.00 98.81 186 PRO A CA 1
ATOM 1476 C C . PRO A 1 186 ? 4.199 -4.665 -8.087 1.00 98.81 186 PRO A C 1
ATOM 1478 O O . PRO A 1 186 ? 4.516 -5.717 -8.653 1.00 98.81 186 PRO A O 1
ATOM 1481 N N . THR A 1 187 ? 4.646 -3.477 -8.496 1.00 98.69 187 THR A N 1
ATOM 1482 C CA . THR A 1 187 ? 5.567 -3.317 -9.630 1.00 98.69 187 THR A CA 1
ATOM 1483 C C . THR A 1 187 ? 6.990 -3.758 -9.263 1.00 98.69 187 THR A C 1
ATOM 1485 O O . THR A 1 187 ? 7.915 -2.956 -9.172 1.00 98.69 187 THR A O 1
ATOM 1488 N N . ALA A 1 188 ? 7.181 -5.053 -9.017 1.00 98.62 188 ALA A N 1
ATOM 1489 C CA . ALA A 1 188 ? 8.457 -5.655 -8.641 1.00 98.62 188 ALA A CA 1
ATOM 1490 C C . ALA A 1 188 ? 9.513 -5.605 -9.758 1.00 98.62 188 ALA A C 1
ATOM 1492 O O . ALA A 1 188 ? 10.703 -5.730 -9.475 1.00 98.62 188 ALA A O 1
ATOM 1493 N N . LEU A 1 189 ? 9.094 -5.395 -11.011 1.00 97.94 189 LEU A N 1
ATOM 1494 C CA . LEU A 1 189 ? 9.977 -5.154 -12.156 1.00 97.94 189 LEU A CA 1
ATOM 1495 C C . LEU A 1 189 ? 10.706 -3.797 -12.086 1.00 97.94 189 LEU A C 1
ATOM 1497 O O . LEU A 1 189 ? 11.651 -3.571 -12.841 1.00 97.94 189 LEU A O 1
ATOM 1501 N N . TRP A 1 190 ? 10.262 -2.887 -11.214 1.00 98.50 190 TRP A N 1
ATOM 1502 C CA . TRP A 1 190 ? 10.848 -1.557 -11.075 1.00 98.50 190 TRP A CA 1
ATOM 1503 C C . TRP A 1 190 ? 12.356 -1.610 -10.831 1.00 98.50 190 TRP A C 1
ATOM 1505 O O . TRP A 1 190 ? 12.814 -2.393 -9.993 1.00 98.50 190 TRP A O 1
ATOM 1515 N N . ASP A 1 191 ? 13.086 -0.744 -11.548 1.00 97.31 191 ASP A N 1
ATOM 1516 C CA . ASP A 1 191 ? 14.528 -0.518 -11.391 1.00 97.31 191 ASP A CA 1
ATOM 1517 C C . ASP A 1 191 ? 15.294 -1.832 -11.196 1.00 97.31 191 ASP A C 1
ATOM 1519 O O . ASP A 1 191 ? 15.865 -2.092 -10.138 1.00 97.31 191 ASP A O 1
ATOM 1523 N N . ASP A 1 192 ? 15.180 -2.711 -12.195 1.00 96.19 192 ASP A N 1
ATOM 1524 C CA . ASP A 1 192 ? 15.847 -4.011 -12.261 1.00 96.19 192 ASP A CA 1
ATOM 1525 C C . ASP A 1 192 ? 15.812 -4.780 -10.926 1.00 96.19 192 ASP A C 1
ATOM 1527 O O . ASP A 1 192 ? 16.816 -4.974 -10.231 1.00 96.19 192 ASP A O 1
ATOM 1531 N N . ASN A 1 193 ? 14.602 -5.189 -10.534 1.00 97.88 193 ASN A N 1
ATOM 1532 C CA . ASN A 1 193 ? 14.356 -6.004 -9.346 1.00 97.88 193 ASN A CA 1
ATOM 1533 C C . ASN A 1 193 ? 14.670 -5.293 -8.016 1.00 97.88 193 ASN A C 1
ATOM 1535 O O . ASN A 1 193 ? 15.169 -5.913 -7.067 1.00 97.88 193 ASN A O 1
ATOM 1539 N N . TYR A 1 194 ? 14.377 -3.991 -7.938 1.00 98.44 194 TYR A N 1
ATOM 1540 C CA . TYR A 1 194 ? 14.687 -3.133 -6.792 1.00 98.44 194 TYR A CA 1
ATOM 1541 C C . TYR A 1 194 ? 14.309 -3.752 -5.440 1.00 98.44 194 TYR A C 1
ATOM 1543 O O . TYR A 1 194 ? 15.151 -3.808 -4.547 1.00 98.44 194 TYR A O 1
ATOM 1551 N N . LEU A 1 195 ? 13.083 -4.269 -5.283 1.00 98.44 195 LEU A N 1
ATOM 1552 C CA . LEU A 1 195 ? 12.601 -4.791 -3.994 1.00 98.44 195 LEU A CA 1
ATOM 1553 C C . LEU A 1 195 ? 13.456 -5.949 -3.466 1.00 98.44 195 LEU A C 1
ATOM 1555 O O . LEU A 1 195 ? 13.829 -5.954 -2.294 1.00 98.44 195 LEU A O 1
ATOM 1559 N N . ASN A 1 196 ? 13.820 -6.905 -4.325 1.00 98.38 196 ASN A N 1
ATOM 1560 C CA . ASN A 1 196 ? 14.690 -8.005 -3.912 1.00 98.38 196 ASN A CA 1
ATOM 1561 C C . ASN A 1 196 ? 16.119 -7.513 -3.639 1.00 98.38 196 ASN A C 1
ATOM 1563 O O . ASN A 1 196 ? 16.737 -7.977 -2.686 1.00 98.38 196 ASN A O 1
ATOM 1567 N N . ARG A 1 197 ? 16.642 -6.557 -4.424 1.00 97.88 197 ARG A N 1
ATOM 1568 C CA . ARG A 1 197 ? 17.966 -5.960 -4.163 1.00 97.88 197 ARG A CA 1
ATOM 1569 C C . ARG A 1 197 ? 17.999 -5.254 -2.802 1.00 97.88 197 ARG A C 1
ATOM 1571 O O . ARG A 1 197 ? 18.915 -5.484 -2.021 1.00 97.88 197 ARG A O 1
ATOM 1578 N N . GLN A 1 198 ? 16.984 -4.448 -2.488 1.00 96.62 198 GLN A N 1
ATOM 1579 C CA . GLN A 1 198 ? 16.889 -3.745 -1.206 1.00 96.62 198 GLN A CA 1
ATOM 1580 C C . GLN A 1 198 ? 16.669 -4.684 -0.024 1.00 96.62 198 GLN A C 1
ATOM 1582 O O . GLN A 1 198 ? 17.232 -4.454 1.045 1.00 96.62 198 GLN A O 1
ATOM 1587 N N . TYR A 1 199 ? 15.880 -5.743 -0.208 1.00 95.81 199 TYR A N 1
ATOM 1588 C CA . TYR A 1 199 ? 15.716 -6.773 0.809 1.00 95.81 199 TYR A CA 1
ATOM 1589 C C . TYR A 1 199 ? 17.060 -7.385 1.207 1.00 95.81 199 TYR A C 1
ATOM 1591 O O . TYR A 1 199 ? 17.380 -7.417 2.390 1.00 95.81 199 TYR A O 1
ATOM 1599 N N . GLU A 1 200 ? 17.886 -7.804 0.243 1.00 95.50 200 GLU A N 1
ATOM 1600 C CA . GLU A 1 200 ? 19.187 -8.419 0.548 1.00 95.50 200 GLU A CA 1
ATOM 1601 C C . GLU A 1 200 ? 20.117 -7.487 1.335 1.00 95.50 200 GLU A C 1
ATOM 1603 O O . GLU A 1 200 ? 20.856 -7.950 2.201 1.00 95.50 200 GLU A O 1
ATOM 1608 N N . LEU A 1 201 ? 20.043 -6.176 1.085 1.00 93.06 201 LEU A N 1
ATOM 1609 C CA . LEU A 1 201 ? 20.825 -5.169 1.809 1.00 93.06 201 LEU A CA 1
ATOM 1610 C C . LEU A 1 201 ? 20.351 -4.950 3.252 1.00 93.06 201 LEU A C 1
ATOM 1612 O O . LEU A 1 201 ? 21.113 -4.443 4.072 1.00 93.06 201 LEU A O 1
ATOM 1616 N N . LYS A 1 202 ? 19.094 -5.280 3.562 1.00 88.44 202 LYS A N 1
ATOM 1617 C CA . LYS A 1 202 ? 18.448 -4.904 4.827 1.00 88.44 202 LYS A CA 1
ATOM 1618 C C . LYS A 1 202 ? 17.850 -6.071 5.612 1.00 88.44 202 LYS A C 1
ATOM 1620 O O . LYS A 1 202 ? 17.322 -5.844 6.695 1.00 88.44 202 LYS A O 1
ATOM 1625 N N . LYS A 1 203 ? 17.929 -7.305 5.114 1.00 83.56 203 LYS A N 1
ATOM 1626 C CA . LYS A 1 203 ? 17.291 -8.497 5.705 1.00 83.56 203 LYS A CA 1
ATOM 1627 C C . LYS A 1 203 ? 17.601 -8.720 7.190 1.00 83.56 203 LYS A C 1
ATOM 1629 O O . LYS A 1 203 ? 16.737 -9.204 7.907 1.00 83.56 203 LYS A O 1
ATOM 1634 N N . GLU A 1 204 ? 18.765 -8.278 7.665 1.00 81.06 204 GLU A N 1
ATOM 1635 C CA . GLU A 1 204 ? 19.162 -8.365 9.080 1.00 81.06 204 GLU A CA 1
ATOM 1636 C C . GLU A 1 204 ? 18.416 -7.373 9.998 1.00 81.06 204 GLU A C 1
ATOM 1638 O O . GLU A 1 204 ? 18.428 -7.521 11.216 1.00 81.06 204 GLU A O 1
ATOM 1643 N N . THR A 1 205 ? 17.778 -6.338 9.440 1.00 74.12 205 THR A N 1
ATOM 1644 C CA . THR A 1 205 ? 17.124 -5.251 10.199 1.00 74.12 205 THR A CA 1
ATOM 1645 C C . THR A 1 205 ? 15.647 -5.038 9.845 1.00 74.12 205 THR A C 1
ATOM 1647 O O . THR A 1 205 ? 14.948 -4.325 10.557 1.00 74.12 205 THR A O 1
ATOM 1650 N N . VAL A 1 206 ? 15.148 -5.662 8.772 1.00 66.25 206 VAL A N 1
ATOM 1651 C CA . VAL A 1 206 ? 13.850 -5.344 8.140 1.00 66.25 206 VAL A CA 1
ATOM 1652 C C . VAL A 1 206 ? 12.607 -5.807 8.904 1.00 66.25 206 VAL A C 1
ATOM 1654 O O . VAL A 1 206 ? 11.525 -5.301 8.628 1.00 66.25 206 VAL A O 1
ATOM 1657 N N . LEU A 1 207 ? 12.732 -6.703 9.889 1.00 65.81 207 LEU A N 1
ATOM 1658 C CA . LEU A 1 207 ? 11.589 -7.247 10.648 1.00 65.81 207 LEU A CA 1
ATOM 1659 C C . LEU A 1 207 ? 11.829 -7.265 12.165 1.00 65.81 207 LEU A C 1
ATOM 1661 O O . LEU A 1 207 ? 11.432 -8.205 12.854 1.00 65.81 207 LEU A O 1
ATOM 1665 N N . THR A 1 208 ? 12.480 -6.233 12.709 1.00 65.12 208 THR A N 1
ATOM 1666 C CA . THR A 1 208 ? 12.514 -6.041 14.173 1.00 65.12 208 THR A CA 1
ATOM 1667 C C . THR A 1 208 ? 11.106 -5.839 14.735 1.00 65.12 208 THR A C 1
ATOM 1669 O O . THR A 1 208 ? 10.803 -6.292 15.838 1.00 65.12 208 THR A O 1
ATOM 1672 N N . THR A 1 209 ? 10.217 -5.231 13.950 1.00 68.25 209 THR A N 1
ATOM 1673 C CA . THR A 1 209 ? 8.776 -5.239 14.182 1.00 68.25 209 THR A CA 1
ATOM 1674 C C . THR A 1 209 ? 8.099 -6.338 13.374 1.00 68.25 209 THR A C 1
ATOM 1676 O O . THR A 1 209 ? 8.573 -6.766 12.325 1.00 68.25 209 THR A O 1
ATOM 1679 N N . SER A 1 210 ? 6.990 -6.863 13.897 1.00 82.38 210 SER A N 1
ATOM 1680 C CA . SER A 1 210 ? 6.231 -7.958 13.279 1.00 82.38 210 SER A CA 1
ATOM 1681 C C . SER A 1 210 ? 4.933 -7.437 12.641 1.00 82.38 210 SER A C 1
ATOM 1683 O O . SER A 1 210 ? 3.851 -7.709 13.175 1.00 82.38 210 SER A O 1
ATOM 1685 N N . PRO A 1 211 ? 4.966 -6.668 11.534 1.00 92.12 211 PRO A N 1
ATOM 1686 C CA . PRO A 1 211 ? 3.741 -6.224 10.872 1.00 92.12 211 PRO A CA 1
ATOM 1687 C C . PRO A 1 211 ? 2.964 -7.413 10.284 1.00 92.12 211 PRO A C 1
ATOM 1689 O O . PRO A 1 211 ? 3.528 -8.483 10.043 1.00 92.12 211 PRO A O 1
ATOM 1692 N N . ARG A 1 212 ? 1.650 -7.257 10.074 1.00 96.00 212 ARG A N 1
ATOM 1693 C CA . ARG A 1 212 ? 0.869 -8.203 9.255 1.00 96.00 212 ARG A CA 1
ATOM 1694 C C . ARG A 1 212 ? 1.013 -7.813 7.785 1.00 96.00 212 ARG A C 1
ATOM 1696 O O . ARG A 1 212 ? 0.773 -6.666 7.432 1.00 96.00 212 ARG A O 1
ATOM 1703 N N . ILE A 1 213 ? 1.398 -8.739 6.922 1.00 97.62 213 ILE A N 1
ATOM 1704 C CA . ILE A 1 213 ? 1.664 -8.469 5.510 1.00 97.62 213 ILE A CA 1
ATOM 1705 C C . ILE A 1 213 ? 0.836 -9.431 4.665 1.00 97.62 213 ILE A C 1
ATOM 1707 O O . ILE A 1 213 ? 0.891 -10.648 4.853 1.00 97.62 213 ILE A O 1
ATOM 1711 N N . TYR A 1 214 ? 0.084 -8.881 3.718 1.00 98.69 214 TYR A N 1
ATOM 1712 C CA . TYR A 1 214 ? -0.702 -9.649 2.769 1.00 98.69 214 TYR A CA 1
ATOM 1713 C C . TYR A 1 214 ? -0.360 -9.218 1.346 1.00 98.69 214 TYR A C 1
ATOM 1715 O O . TYR A 1 214 ? -0.664 -8.100 0.931 1.00 98.69 214 TYR A O 1
ATOM 1723 N N . PHE A 1 215 ? 0.280 -10.114 0.602 1.00 98.81 215 PHE A N 1
ATOM 1724 C CA . PHE A 1 215 ? 0.554 -9.932 -0.816 1.00 98.81 215 PHE A CA 1
ATOM 1725 C C . PHE A 1 215 ? -0.574 -10.505 -1.661 1.00 98.81 215 PHE A C 1
ATOM 1727 O O . PHE A 1 215 ? -1.121 -11.570 -1.369 1.00 98.81 215 PHE A O 1
ATOM 1734 N N . THR A 1 216 ? -0.874 -9.835 -2.763 1.00 98.75 216 THR A N 1
ATOM 1735 C CA . THR A 1 216 ? -1.692 -10.413 -3.827 1.00 98.75 216 THR A CA 1
ATOM 1736 C C . THR A 1 216 ? -0.991 -10.278 -5.162 1.00 98.75 216 THR A C 1
ATOM 1738 O O . THR A 1 216 ? -0.261 -9.314 -5.382 1.00 98.75 216 THR A O 1
ATOM 1741 N N . PHE A 1 217 ? -1.196 -11.255 -6.035 1.00 98.75 217 PHE A N 1
ATOM 1742 C CA . PHE A 1 217 ? -0.609 -11.296 -7.368 1.00 98.75 217 PHE A CA 1
ATOM 1743 C C . PHE A 1 217 ? -1.688 -11.628 -8.390 1.00 98.75 217 PHE A C 1
ATOM 1745 O O . PHE A 1 217 ? -2.527 -12.493 -8.134 1.00 98.75 217 PHE A O 1
ATOM 1752 N N . ALA A 1 218 ? -1.642 -10.966 -9.543 1.00 98.44 218 ALA A N 1
ATOM 1753 C CA . ALA A 1 218 ? -2.575 -11.190 -10.641 1.00 98.44 218 ALA A CA 1
ATOM 1754 C C . ALA A 1 218 ? -1.919 -11.957 -11.799 1.00 98.44 218 ALA A C 1
ATOM 1756 O O . ALA A 1 218 ? -0.690 -12.041 -11.929 1.00 98.44 218 ALA A O 1
ATOM 1757 N N . ASN A 1 219 ? -2.738 -12.530 -12.675 1.00 98.31 219 ASN A N 1
ATOM 1758 C CA . ASN A 1 219 ? -2.298 -13.174 -13.901 1.00 98.31 219 ASN A CA 1
ATOM 1759 C C . ASN A 1 219 ? -2.076 -12.163 -15.034 1.00 98.31 219 ASN A C 1
ATOM 1761 O O . ASN A 1 219 ? -2.904 -11.954 -15.920 1.00 98.31 219 ASN A O 1
ATOM 1765 N N . ASN A 1 220 ? -0.877 -11.592 -15.068 1.00 97.56 220 ASN A N 1
ATOM 1766 C CA . ASN A 1 220 ? -0.459 -10.683 -16.137 1.00 97.56 220 ASN A CA 1
ATOM 1767 C C . ASN A 1 220 ? 0.294 -11.385 -17.278 1.00 97.56 220 ASN A C 1
ATOM 1769 O O . ASN A 1 220 ? 1.108 -10.766 -17.961 1.00 97.56 220 ASN A O 1
ATOM 1773 N N . SER A 1 221 ? 0.058 -12.683 -17.496 1.00 97.12 221 SER A N 1
ATOM 1774 C CA . SER A 1 221 ? 0.745 -13.458 -18.545 1.00 97.12 221 SER A CA 1
ATOM 1775 C C . SER A 1 221 ? 0.504 -12.921 -19.962 1.00 97.12 221 SER A C 1
ATOM 1777 O O . SER A 1 2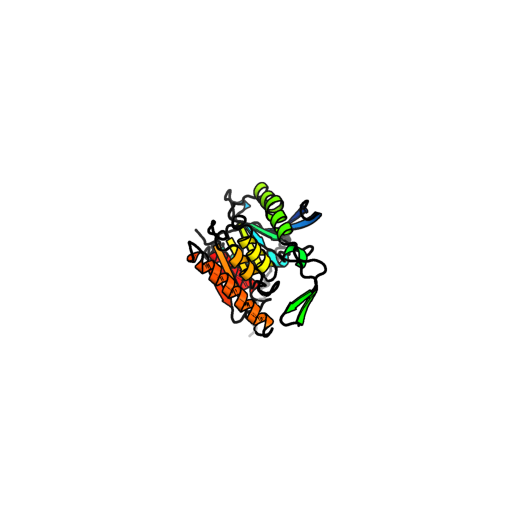21 ? 1.375 -13.058 -20.821 1.00 97.12 221 SER A O 1
ATOM 1779 N N . HIS A 1 222 ? -0.615 -12.225 -20.190 1.00 96.81 222 HIS A N 1
ATOM 1780 C CA . HIS A 1 222 ? -0.913 -11.521 -21.441 1.00 96.81 222 HIS A CA 1
ATOM 1781 C C . HIS A 1 222 ? 0.107 -10.411 -21.780 1.00 96.81 222 HIS A C 1
ATOM 1783 O O . HIS A 1 222 ? 0.268 -10.068 -22.947 1.00 96.81 222 HIS A O 1
ATOM 1789 N N . LEU A 1 223 ? 0.857 -9.898 -20.793 1.00 95.75 223 LEU A N 1
ATOM 1790 C CA . LEU A 1 223 ? 1.975 -8.959 -20.988 1.00 95.75 223 LEU A CA 1
ATOM 1791 C C . LEU A 1 223 ? 3.306 -9.670 -21.311 1.00 95.75 223 LEU A C 1
ATOM 1793 O O . LEU A 1 223 ? 4.381 -9.061 -21.288 1.00 95.75 223 LEU A O 1
ATOM 1797 N N . GLY A 1 224 ? 3.270 -10.980 -21.566 1.00 97.38 224 GLY A N 1
ATOM 1798 C CA . GLY A 1 224 ? 4.439 -11.795 -21.865 1.00 97.38 224 GLY A CA 1
ATOM 1799 C C . GLY A 1 224 ? 5.477 -11.764 -20.741 1.00 97.38 224 GLY A C 1
ATOM 1800 O O . GLY A 1 224 ? 5.156 -11.834 -19.553 1.00 97.38 224 GLY A O 1
ATOM 1801 N N . LYS A 1 225 ? 6.757 -11.646 -21.113 1.00 97.38 225 LYS A N 1
ATOM 1802 C CA . LYS A 1 225 ? 7.874 -11.663 -20.155 1.00 97.38 225 LYS A CA 1
ATOM 1803 C C . LYS A 1 225 ? 7.787 -10.578 -19.081 1.00 97.38 225 LYS A C 1
ATOM 1805 O O . LYS A 1 225 ? 8.250 -10.830 -17.974 1.00 97.38 225 LYS A O 1
ATOM 1810 N N . ILE A 1 226 ? 7.216 -9.411 -19.385 1.00 97.00 226 ILE A N 1
ATOM 1811 C CA . ILE A 1 226 ? 7.087 -8.298 -18.432 1.00 97.00 226 ILE A CA 1
ATOM 1812 C C . ILE A 1 226 ? 6.205 -8.735 -17.261 1.00 97.00 226 ILE A C 1
ATOM 1814 O O . ILE A 1 226 ? 6.663 -8.754 -16.120 1.00 97.00 226 ILE A O 1
ATOM 1818 N N . GLY A 1 227 ? 4.975 -9.172 -17.547 1.00 97.19 227 GLY A N 1
ATOM 1819 C CA . GLY A 1 227 ? 4.034 -9.601 -16.511 1.00 97.19 227 GLY A CA 1
ATOM 1820 C C . GLY A 1 227 ? 4.505 -10.846 -15.759 1.00 97.19 227 GLY A C 1
ATOM 1821 O O . GLY A 1 227 ? 4.446 -10.885 -14.529 1.00 97.19 227 GLY A O 1
ATOM 1822 N N . LEU A 1 228 ? 5.060 -11.833 -16.474 1.00 98.19 228 LEU A N 1
ATOM 1823 C CA . LEU A 1 228 ? 5.604 -13.050 -15.861 1.00 98.19 228 LEU A CA 1
ATOM 1824 C C . LEU A 1 228 ? 6.788 -12.756 -14.925 1.00 98.19 228 LEU A C 1
ATOM 1826 O O . LEU A 1 228 ? 6.864 -13.323 -13.833 1.00 98.19 228 LEU A O 1
ATOM 1830 N N . THR A 1 229 ? 7.700 -11.868 -15.332 1.00 98.50 229 THR A N 1
ATOM 1831 C CA . THR A 1 229 ? 8.867 -11.488 -14.521 1.00 98.50 229 THR A CA 1
ATOM 1832 C C . THR A 1 229 ? 8.450 -10.638 -13.329 1.00 98.50 229 THR A C 1
ATOM 1834 O O . THR A 1 229 ? 8.917 -10.903 -12.222 1.00 98.50 229 THR A O 1
ATOM 1837 N N . ASN A 1 230 ? 7.525 -9.690 -13.520 1.00 98.56 230 ASN A N 1
ATOM 1838 C CA . ASN A 1 230 ? 6.983 -8.880 -12.431 1.00 98.56 230 ASN A CA 1
ATOM 1839 C C . ASN A 1 230 ? 6.397 -9.767 -11.325 1.00 98.56 230 ASN A C 1
ATOM 1841 O O . ASN A 1 230 ? 6.812 -9.660 -10.172 1.00 98.56 230 ASN A O 1
ATOM 1845 N N . ARG A 1 231 ? 5.514 -10.713 -11.684 1.00 98.50 231 ARG A N 1
ATOM 1846 C CA . ARG A 1 231 ? 4.944 -11.661 -10.716 1.00 98.50 231 ARG A CA 1
ATOM 1847 C C . ARG A 1 231 ? 6.034 -12.482 -10.034 1.00 98.50 231 ARG A C 1
ATOM 1849 O O . ARG A 1 231 ? 6.097 -12.504 -8.811 1.00 98.50 231 ARG A O 1
ATOM 1856 N N . LYS A 1 232 ? 6.928 -13.106 -10.810 1.00 98.69 232 LYS A N 1
ATOM 1857 C CA . LYS A 1 232 ? 8.000 -13.959 -10.272 1.00 98.69 232 LYS A CA 1
ATOM 1858 C C . LYS A 1 232 ? 8.875 -13.218 -9.256 1.00 98.69 232 LYS A C 1
ATOM 1860 O O . LYS A 1 232 ? 9.245 -13.781 -8.228 1.00 98.69 232 LYS A O 1
ATOM 1865 N N . TRP A 1 233 ? 9.250 -11.974 -9.542 1.00 98.75 233 TRP A N 1
ATOM 1866 C CA . TRP A 1 233 ? 10.063 -11.166 -8.632 1.00 98.75 233 TRP A CA 1
ATOM 1867 C C . TRP A 1 233 ? 9.279 -10.708 -7.402 1.00 98.75 233 TRP A C 1
ATOM 1869 O O . TRP A 1 233 ? 9.838 -10.718 -6.304 1.00 98.75 233 TRP A O 1
ATOM 1879 N N . GLY A 1 234 ? 7.995 -10.383 -7.558 1.00 98.69 234 GLY A N 1
ATOM 1880 C CA . GLY A 1 234 ? 7.103 -10.076 -6.443 1.00 98.69 234 GLY A CA 1
ATOM 1881 C C . GLY A 1 234 ? 6.916 -11.263 -5.492 1.00 98.69 234 GLY A C 1
ATOM 1882 O O . GLY A 1 234 ? 7.123 -11.123 -4.289 1.00 98.69 234 GLY A O 1
ATOM 1883 N N . GLU A 1 235 ? 6.616 -12.451 -6.021 1.00 98.69 235 GLU A N 1
ATOM 1884 C CA . GLU A 1 235 ? 6.460 -13.692 -5.245 1.00 98.69 235 GLU A CA 1
ATOM 1885 C C . GLU A 1 235 ? 7.761 -14.088 -4.538 1.00 98.69 235 GLU A C 1
ATOM 1887 O O . GLU A 1 235 ? 7.740 -14.526 -3.384 1.00 98.69 235 GLU A O 1
ATOM 1892 N N . ARG A 1 236 ? 8.913 -13.898 -5.200 1.00 98.56 236 ARG A N 1
ATOM 1893 C CA . ARG A 1 236 ? 10.227 -14.110 -4.579 1.00 98.56 236 ARG A CA 1
ATOM 1894 C C . ARG A 1 236 ? 10.418 -13.191 -3.373 1.00 98.56 236 ARG A C 1
ATOM 1896 O O . ARG A 1 236 ? 10.823 -13.673 -2.319 1.00 98.56 236 ARG A O 1
ATOM 1903 N N . PHE A 1 237 ? 10.104 -11.906 -3.516 1.00 98.38 237 PHE A N 1
ATOM 1904 C CA . PHE A 1 237 ? 10.225 -10.932 -2.433 1.00 98.38 237 PHE A CA 1
ATOM 1905 C C . PHE A 1 237 ? 9.299 -11.276 -1.256 1.00 98.38 237 PHE A C 1
ATOM 1907 O O . PHE A 1 237 ? 9.752 -11.347 -0.114 1.00 98.38 237 PHE A O 1
ATOM 1914 N N . ALA A 1 238 ? 8.028 -11.582 -1.533 1.00 97.81 238 ALA A N 1
ATOM 1915 C CA . ALA A 1 238 ? 7.062 -12.001 -0.518 1.00 97.81 238 ALA A CA 1
ATOM 1916 C C . ALA A 1 238 ? 7.510 -13.273 0.225 1.00 97.81 238 ALA A C 1
ATOM 1918 O O . ALA A 1 238 ? 7.433 -13.349 1.454 1.00 97.81 238 ALA A O 1
ATOM 1919 N N . SER A 1 239 ? 8.034 -14.258 -0.510 1.00 97.38 239 SER A N 1
ATOM 1920 C CA . SER A 1 239 ? 8.546 -15.508 0.063 1.00 97.38 239 SER A CA 1
ATOM 1921 C C . SER A 1 239 ? 9.789 -15.279 0.925 1.00 97.38 239 SER A C 1
ATOM 1923 O O . SER A 1 239 ? 9.916 -15.893 1.983 1.00 97.38 239 SER A O 1
ATOM 1925 N N . ALA A 1 240 ? 10.677 -14.369 0.515 1.00 95.25 240 ALA A N 1
ATOM 1926 C CA . ALA A 1 240 ? 11.863 -14.007 1.284 1.00 95.25 240 ALA A CA 1
ATOM 1927 C C . ALA A 1 240 ? 11.490 -13.335 2.617 1.00 95.25 240 ALA A C 1
ATOM 1929 O O . ALA A 1 240 ? 11.965 -13.762 3.668 1.00 95.25 240 ALA A O 1
ATOM 1930 N N . LEU A 1 241 ? 10.557 -12.373 2.596 1.00 94.06 241 LEU A N 1
ATOM 1931 C CA . LEU A 1 241 ? 10.020 -11.752 3.814 1.00 94.06 241 LEU A CA 1
ATOM 1932 C C . LEU A 1 241 ? 9.379 -12.778 4.753 1.00 94.06 241 LEU A C 1
ATOM 1934 O O . LEU A 1 241 ? 9.595 -12.731 5.962 1.00 94.06 241 LEU A O 1
ATOM 1938 N N . LYS A 1 242 ? 8.603 -13.723 4.208 1.00 93.94 242 LYS A N 1
ATOM 1939 C CA . LYS A 1 242 ? 7.982 -14.785 5.007 1.00 93.94 242 LYS A CA 1
ATOM 1940 C C . LYS A 1 242 ? 9.021 -15.677 5.681 1.00 93.94 242 LYS A C 1
ATOM 1942 O O . LYS A 1 242 ? 8.850 -16.009 6.848 1.00 93.94 242 LYS A O 1
ATOM 1947 N N . ALA A 1 243 ? 10.075 -16.049 4.957 1.00 92.44 243 ALA A N 1
ATOM 1948 C CA . ALA A 1 243 ? 11.141 -16.905 5.469 1.00 92.44 243 ALA A CA 1
ATOM 1949 C C . ALA A 1 243 ? 11.978 -16.227 6.566 1.00 92.44 243 ALA A C 1
ATOM 1951 O O . ALA A 1 243 ? 12.415 -16.905 7.490 1.00 92.44 243 ALA A O 1
ATOM 1952 N N . ALA A 1 244 ? 12.181 -14.910 6.482 1.00 88.81 244 ALA A N 1
ATOM 1953 C CA . ALA A 1 244 ? 12.920 -14.149 7.492 1.00 88.81 244 ALA A CA 1
ATOM 1954 C C . ALA A 1 244 ? 12.067 -13.688 8.686 1.00 88.81 244 ALA A C 1
ATOM 1956 O O . ALA A 1 244 ? 12.613 -13.243 9.693 1.00 88.81 244 ALA A O 1
ATOM 1957 N N . SER A 1 245 ? 10.737 -13.761 8.593 1.00 87.19 245 SER A N 1
ATOM 1958 C CA . SER A 1 245 ? 9.857 -13.320 9.674 1.00 87.19 245 SER A CA 1
ATOM 1959 C C . SER A 1 245 ? 9.952 -14.237 10.891 1.00 87.19 245 SER A C 1
ATOM 1961 O O . SER A 1 245 ? 9.828 -15.454 10.777 1.00 87.19 245 SER A O 1
ATOM 1963 N N . SER A 1 246 ? 10.057 -13.644 12.082 1.00 86.25 246 SER A N 1
ATOM 1964 C CA . SER A 1 246 ? 9.922 -14.361 13.358 1.00 86.25 246 SER A CA 1
ATOM 1965 C C . SER A 1 246 ? 8.516 -14.940 13.570 1.00 86.25 246 SER A C 1
ATOM 1967 O O . SER A 1 246 ? 8.338 -15.859 14.367 1.00 86.25 246 SER A O 1
ATOM 1969 N N . ASN A 1 247 ? 7.515 -14.436 12.839 1.00 88.56 247 ASN A N 1
ATOM 1970 C CA . ASN A 1 247 ? 6.161 -14.974 12.816 1.00 88.56 247 ASN A CA 1
ATOM 1971 C C . ASN A 1 247 ? 5.656 -15.107 11.365 1.00 88.56 247 ASN A C 1
ATOM 1973 O O . ASN A 1 247 ? 4.879 -14.268 10.894 1.00 88.56 247 ASN A O 1
ATOM 1977 N N . PRO A 1 248 ? 6.042 -16.184 10.652 1.00 89.25 248 PRO A N 1
ATOM 1978 C CA . PRO A 1 248 ? 5.669 -16.397 9.252 1.00 89.25 248 PRO A CA 1
ATOM 1979 C C . PRO A 1 248 ? 4.157 -16.451 8.996 1.00 89.25 248 PRO A C 1
ATOM 1981 O O . PRO A 1 248 ? 3.728 -16.245 7.861 1.00 89.25 248 PRO A O 1
ATOM 1984 N N . ALA A 1 249 ? 3.332 -16.710 10.019 1.00 89.75 249 ALA A N 1
ATOM 1985 C CA . ALA A 1 249 ? 1.872 -16.685 9.899 1.00 89.75 249 ALA A CA 1
ATOM 1986 C C . ALA A 1 249 ? 1.328 -15.269 9.641 1.00 89.75 249 ALA A C 1
ATOM 1988 O O . ALA A 1 249 ? 0.244 -15.114 9.082 1.00 89.75 249 ALA A O 1
ATOM 1989 N N . ARG A 1 250 ? 2.096 -14.228 9.988 1.00 92.69 250 ARG A N 1
ATOM 1990 C CA . ARG A 1 250 ? 1.760 -12.829 9.697 1.00 92.69 250 ARG A CA 1
ATOM 1991 C C . ARG A 1 250 ? 2.124 -12.409 8.276 1.00 92.69 250 ARG A C 1
ATOM 1993 O O . ARG A 1 250 ? 1.781 -11.296 7.903 1.00 92.69 250 ARG A O 1
ATOM 2000 N N . VAL A 1 251 ? 2.771 -13.271 7.486 1.00 95.62 251 VAL A N 1
ATOM 2001 C CA . VAL A 1 251 ? 3.097 -13.011 6.077 1.00 95.62 251 VAL A CA 1
ATOM 2002 C C . VAL A 1 251 ? 2.353 -14.004 5.189 1.00 95.62 251 VAL A C 1
ATOM 2004 O O . VAL A 1 251 ? 2.631 -15.209 5.155 1.00 95.62 251 VAL A O 1
ATOM 2007 N N . SER A 1 252 ? 1.379 -13.485 4.453 1.00 96.88 252 SER A N 1
ATOM 2008 C CA . SER A 1 252 ? 0.530 -14.259 3.552 1.00 96.88 252 SER A CA 1
ATOM 2009 C C . SER A 1 252 ? 0.634 -13.737 2.129 1.00 96.88 252 SER A C 1
ATOM 2011 O O . SER A 1 252 ? 0.906 -12.561 1.904 1.00 96.88 252 SER A O 1
ATOM 2013 N N . GLN A 1 253 ? 0.413 -14.624 1.163 1.00 97.44 253 GLN A N 1
ATOM 2014 C CA . GLN A 1 253 ? 0.290 -14.253 -0.239 1.00 97.44 253 GLN A CA 1
ATOM 2015 C C . GLN A 1 253 ? -0.842 -15.034 -0.898 1.00 97.44 253 GLN A C 1
ATOM 2017 O O . GLN A 1 253 ? -1.102 -16.180 -0.520 1.00 97.44 253 GLN A O 1
ATOM 2022 N N . ARG A 1 254 ? -1.494 -14.428 -1.889 1.00 98.50 254 ARG A N 1
ATOM 2023 C CA . ARG A 1 254 ? -2.518 -15.074 -2.712 1.00 98.50 254 ARG A CA 1
ATOM 2024 C C . ARG A 1 254 ? -2.344 -14.705 -4.180 1.00 98.50 254 ARG A C 1
ATOM 2026 O O . ARG A 1 254 ? -2.215 -13.533 -4.515 1.00 98.50 254 ARG A O 1
ATOM 2033 N N . TYR A 1 255 ? -2.363 -15.711 -5.041 1.00 98.50 255 TYR A N 1
ATOM 2034 C CA . TYR A 1 255 ? -2.390 -15.535 -6.487 1.00 98.50 255 TYR A CA 1
ATOM 2035 C C . TYR A 1 255 ? -3.828 -15.684 -6.988 1.00 98.50 255 TYR A C 1
ATOM 2037 O O . TYR A 1 255 ? -4.523 -16.614 -6.581 1.00 98.50 255 TYR A O 1
ATOM 2045 N N . PHE A 1 256 ? -4.265 -14.759 -7.837 1.00 98.38 256 PHE A N 1
ATOM 2046 C CA . PHE A 1 256 ? -5.561 -14.790 -8.504 1.00 98.38 256 PHE A CA 1
ATOM 2047 C C . PHE A 1 256 ? -5.332 -15.085 -9.986 1.00 98.38 256 PHE A C 1
ATOM 2049 O O . PHE A 1 256 ? -4.872 -14.225 -10.737 1.00 98.38 256 PHE A O 1
ATOM 2056 N N . GLU A 1 257 ? -5.594 -16.328 -10.386 1.00 97.62 257 GLU A N 1
ATOM 2057 C CA . GLU A 1 257 ? -5.295 -16.812 -11.738 1.00 97.62 257 GLU A CA 1
ATOM 2058 C C . GLU A 1 257 ? -6.214 -16.235 -12.822 1.00 97.62 257 GLU A C 1
ATOM 2060 O O . GLU A 1 257 ? -5.767 -16.055 -13.957 1.00 97.62 257 GLU A O 1
ATOM 2065 N N . ASP A 1 258 ? -7.441 -15.874 -12.445 1.00 97.88 258 ASP A N 1
ATOM 2066 C CA . ASP A 1 258 ? -8.464 -15.321 -13.340 1.00 97.88 258 ASP A CA 1
ATOM 2067 C C . ASP A 1 258 ? -8.486 -13.785 -13.368 1.00 97.88 258 ASP A C 1
ATOM 2069 O O . ASP A 1 258 ? -9.215 -13.182 -14.153 1.00 97.88 258 ASP A O 1
ATOM 2073 N N . GLU A 1 259 ? -7.672 -13.135 -12.535 1.00 98.44 259 GLU A N 1
ATOM 2074 C CA . GLU A 1 259 ? -7.607 -11.678 -12.456 1.00 98.44 259 GLU A CA 1
ATOM 2075 C C . GLU A 1 259 ? -6.391 -11.127 -13.196 1.00 98.44 259 GLU A C 1
ATOM 2077 O O . GLU A 1 259 ? -5.317 -11.727 -13.218 1.00 98.44 259 GLU A O 1
ATOM 2082 N N . THR A 1 260 ? -6.533 -9.926 -13.745 1.00 98.19 260 THR A N 1
ATOM 2083 C CA . THR A 1 260 ? -5.435 -9.141 -14.320 1.00 98.19 260 THR A CA 1
ATOM 2084 C C . THR A 1 260 ? -5.092 -7.961 -13.413 1.00 98.19 260 THR A C 1
ATOM 2086 O O . THR A 1 260 ? -5.791 -7.694 -12.434 1.00 98.19 260 THR A O 1
ATOM 2089 N N . HIS A 1 261 ? -4.026 -7.229 -13.747 1.00 97.19 261 HIS A N 1
ATOM 2090 C CA . HIS A 1 261 ? -3.564 -6.069 -12.985 1.00 97.19 261 HIS A CA 1
ATOM 2091 C C . HIS A 1 261 ? -4.696 -5.110 -12.596 1.00 97.19 261 HIS A C 1
ATOM 2093 O O . HIS A 1 261 ? -4.813 -4.751 -11.435 1.00 97.19 261 HIS A O 1
ATOM 2099 N N . GLY A 1 262 ? -5.561 -4.741 -13.546 1.00 93.69 262 GLY A N 1
ATOM 2100 C CA . GLY A 1 262 ? -6.631 -3.768 -13.304 1.00 93.69 262 GLY A CA 1
ATOM 2101 C C . GLY A 1 262 ? -7.871 -4.319 -12.593 1.00 93.69 262 GLY A C 1
ATOM 2102 O O . GLY A 1 262 ? -8.753 -3.537 -12.248 1.00 93.69 262 GLY A O 1
ATOM 2103 N N . THR A 1 263 ? -7.981 -5.636 -12.401 1.00 96.62 263 THR A N 1
ATOM 2104 C CA . THR A 1 263 ? -9.196 -6.275 -11.862 1.00 96.62 263 THR A CA 1
ATOM 2105 C C . THR A 1 263 ? -8.982 -6.887 -10.473 1.00 96.62 263 THR A C 1
ATOM 2107 O O . THR A 1 263 ? -9.918 -6.973 -9.679 1.00 96.62 263 THR A O 1
ATOM 2110 N N . VAL A 1 264 ? -7.733 -7.196 -10.106 1.00 98.25 264 VAL A N 1
ATOM 2111 C CA . VAL A 1 264 ? -7.389 -7.872 -8.842 1.00 98.25 264 VAL A CA 1
ATOM 2112 C C . VAL A 1 264 ? -7.698 -7.058 -7.578 1.00 98.25 264 VAL A C 1
ATOM 2114 O O . VAL A 1 264 ? -7.884 -7.635 -6.504 1.00 98.25 264 VAL A O 1
ATOM 2117 N N . ALA A 1 265 ? -7.757 -5.724 -7.673 1.00 96.69 265 ALA A N 1
ATOM 2118 C CA . ALA A 1 265 ? -7.825 -4.835 -6.513 1.00 96.69 265 ALA A CA 1
ATOM 2119 C C . ALA A 1 265 ? -9.000 -5.151 -5.573 1.00 96.69 265 ALA A C 1
ATOM 2121 O O . ALA A 1 265 ? -8.817 -5.195 -4.357 1.00 96.69 265 ALA A O 1
ATOM 2122 N N . PHE A 1 266 ? -10.186 -5.437 -6.118 1.00 96.62 266 PHE A N 1
ATOM 2123 C CA . PHE A 1 266 ? -11.379 -5.683 -5.307 1.00 96.62 266 PHE A CA 1
ATOM 2124 C C . PHE A 1 266 ? -11.272 -6.981 -4.489 1.00 96.62 266 PHE A C 1
ATOM 2126 O O . PHE A 1 266 ? -11.523 -6.981 -3.280 1.00 96.62 266 PHE A O 1
ATOM 2133 N N . LEU A 1 267 ? -10.822 -8.078 -5.113 1.00 98.25 267 LEU A N 1
ATOM 2134 C CA . LEU A 1 267 ? -10.579 -9.347 -4.414 1.00 98.25 267 LEU A CA 1
ATOM 2135 C C . LEU A 1 267 ? -9.426 -9.235 -3.413 1.00 98.25 267 LEU A C 1
ATOM 2137 O O . LEU A 1 267 ? -9.459 -9.853 -2.344 1.00 98.25 267 LEU A O 1
ATOM 2141 N N . ALA A 1 268 ? -8.421 -8.421 -3.732 1.00 98.50 268 ALA A N 1
ATOM 2142 C CA . ALA A 1 268 ? -7.325 -8.140 -2.825 1.00 98.50 268 ALA A CA 1
ATOM 2143 C C . ALA A 1 268 ? -7.786 -7.368 -1.583 1.00 98.50 268 ALA A C 1
ATOM 2145 O O . ALA A 1 268 ? -7.378 -7.729 -0.479 1.00 98.50 268 ALA A O 1
ATOM 2146 N N . TRP A 1 269 ? -8.668 -6.371 -1.716 1.00 98.44 269 TRP A N 1
ATOM 2147 C CA . TRP A 1 269 ? -9.279 -5.702 -0.562 1.00 98.44 269 TRP A CA 1
ATOM 2148 C C . TRP A 1 269 ? -10.093 -6.685 0.275 1.00 98.44 269 TRP A C 1
ATOM 2150 O O . TRP A 1 269 ? -9.888 -6.759 1.485 1.00 98.44 269 TRP A O 1
ATOM 2160 N N . TYR A 1 270 ? -10.942 -7.494 -0.365 1.00 98.12 270 TYR A N 1
ATOM 2161 C CA . TYR A 1 270 ? -11.787 -8.468 0.325 1.00 98.12 270 TYR A CA 1
ATOM 2162 C C . TYR A 1 270 ? -10.968 -9.463 1.159 1.00 98.12 270 TYR A C 1
ATOM 2164 O O . TYR A 1 270 ? -11.214 -9.639 2.351 1.00 98.12 270 TYR A O 1
ATOM 2172 N N . HIS A 1 271 ? -9.968 -10.119 0.565 1.00 98.31 271 HIS A N 1
ATOM 2173 C CA . HIS A 1 271 ? -9.180 -11.127 1.280 1.00 98.31 271 HIS A CA 1
ATOM 2174 C C . HIS A 1 271 ? -8.108 -10.524 2.186 1.00 98.31 271 HIS A C 1
ATOM 2176 O O . HIS A 1 271 ? -7.874 -11.026 3.287 1.00 98.31 271 HIS A O 1
ATOM 2182 N N . GLY A 1 272 ? -7.458 -9.456 1.731 1.00 98.19 272 GLY A N 1
ATOM 2183 C CA . GLY A 1 272 ? -6.359 -8.818 2.436 1.00 98.19 272 GLY A CA 1
ATOM 2184 C C . GLY A 1 272 ? -6.814 -8.114 3.705 1.00 98.19 272 GLY A C 1
ATOM 2185 O O . GLY A 1 272 ? -6.237 -8.341 4.764 1.00 98.19 272 GLY A O 1
ATOM 2186 N N . LEU A 1 273 ? -7.875 -7.304 3.641 1.00 98.06 273 LEU A N 1
ATOM 2187 C CA . LEU A 1 273 ? -8.323 -6.537 4.807 1.00 98.06 273 LEU A CA 1
ATOM 2188 C C . LEU A 1 273 ? -8.876 -7.440 5.917 1.00 98.06 273 LEU A C 1
ATOM 2190 O O . LEU A 1 273 ? -8.570 -7.199 7.082 1.00 98.06 273 LEU A O 1
ATOM 2194 N N . ARG A 1 274 ? -9.557 -8.543 5.571 1.00 96.62 274 ARG A N 1
ATOM 2195 C CA . ARG A 1 274 ? -9.960 -9.581 6.542 1.00 96.62 274 ARG A CA 1
ATOM 2196 C C . ARG A 1 274 ? -8.772 -10.201 7.269 1.00 96.62 274 ARG A C 1
ATOM 2198 O O . ARG A 1 274 ? -8.836 -10.439 8.469 1.00 96.62 274 ARG A O 1
ATOM 2205 N N . ALA A 1 275 ? -7.684 -10.468 6.551 1.00 96.88 275 ALA A N 1
ATOM 2206 C CA . ALA A 1 275 ? -6.483 -11.047 7.145 1.00 96.88 275 ALA A CA 1
ATOM 2207 C C . ALA A 1 275 ? -5.704 -10.039 8.010 1.00 96.88 275 ALA A C 1
ATOM 2209 O O . ALA A 1 275 ? -5.066 -10.421 8.992 1.00 96.88 275 ALA A O 1
ATOM 2210 N N . LEU A 1 276 ? -5.727 -8.754 7.645 1.00 97.69 276 LEU A N 1
ATOM 2211 C CA . LEU A 1 276 ? -4.976 -7.701 8.335 1.00 97.69 276 LEU A CA 1
ATOM 2212 C C . LEU A 1 276 ? -5.709 -7.147 9.564 1.00 97.69 276 LEU A C 1
ATOM 2214 O O . LEU A 1 276 ? -5.055 -6.815 10.557 1.00 97.69 276 LEU A O 1
ATOM 2218 N N . LEU A 1 277 ? -7.040 -7.083 9.514 1.00 96.94 277 LEU A N 1
ATOM 2219 C CA . LEU A 1 277 ? -7.916 -6.552 10.561 1.00 96.94 277 LEU A CA 1
ATOM 2220 C C . LEU A 1 277 ? -9.008 -7.573 10.935 1.00 96.94 277 LEU A C 1
ATOM 2222 O O . LEU A 1 277 ? -10.190 -7.253 10.817 1.00 96.94 277 LEU A O 1
ATOM 2226 N N . PRO A 1 278 ? -8.652 -8.794 11.378 1.00 94.38 278 PRO A N 1
ATOM 2227 C CA . PRO A 1 278 ? -9.653 -9.790 11.753 1.00 94.38 278 PRO A CA 1
ATOM 2228 C C . PRO A 1 278 ? -10.576 -9.243 12.849 1.00 94.38 278 PRO A C 1
ATOM 2230 O O . PRO A 1 278 ? -10.156 -8.387 13.638 1.00 94.38 278 PRO A O 1
ATOM 2233 N N . ALA A 1 279 ? -11.820 -9.723 12.867 1.00 89.88 279 ALA A N 1
ATOM 2234 C CA . ALA A 1 279 ? -12.732 -9.489 13.982 1.00 89.88 279 ALA A CA 1
ATOM 2235 C C . ALA A 1 279 ? -12.163 -10.041 15.297 1.00 89.88 279 ALA A C 1
ATOM 2237 O O . ALA A 1 279 ? -11.302 -10.927 15.283 1.00 89.88 279 ALA A O 1
ATOM 2238 N N . GLU A 1 280 ? -12.628 -9.463 16.403 1.00 78.19 280 GLU A N 1
ATOM 2239 C CA . GLU A 1 280 ? -12.283 -9.881 17.769 1.00 78.19 280 GLU A CA 1
ATOM 2240 C C . GLU A 1 280 ? -13.108 -11.088 18.222 1.00 78.19 280 GLU A C 1
ATOM 2242 O O . GLU A 1 280 ? -14.288 -11.189 17.813 1.00 78.19 280 GLU A O 1
#

pLDDT: mean 91.12, std 15.66, range [34.94, 98.94]

Mean predicted aligned error: 6.49 Å

Radius of gyration: 22.54 Å; Cα contacts (8 Å, |Δi|>4): 530; chains: 1; bounding box: 96×39×46 Å

Solvent-accessible surface area (backbone atoms only — not comparable to full-atom values): 15251 Å² total; per-residue (Å²): 142,82,84,85,81,82,82,80,82,80,82,78,81,78,74,80,73,72,81,71,80,75,67,64,67,55,49,77,51,77,42,79,36,83,74,74,73,42,77,46,54,36,36,38,34,62,40,89,64,52,89,81,46,92,65,62,24,35,33,39,39,27,48,75,12,39,75,66,52,38,52,55,52,45,51,50,47,53,47,34,33,30,74,92,54,68,36,52,14,52,60,45,33,35,40,15,33,45,70,89,54,54,53,20,39,26,26,76,56,75,44,58,66,40,65,55,95,93,36,78,76,50,73,36,99,51,37,29,30,23,64,52,44,51,48,36,41,66,72,48,51,50,54,52,48,56,76,74,44,69,44,47,87,49,26,32,38,35,14,51,32,47,30,6,34,34,44,53,49,40,40,63,74,45,41,82,76,34,48,20,37,36,30,31,44,35,45,27,55,44,77,82,38,38,63,53,56,53,42,74,78,35,64,94,66,43,58,84,55,86,46,31,37,29,39,32,38,41,43,32,57,89,57,43,69,60,30,48,47,18,45,54,46,37,53,50,40,55,50,50,55,26,71,70,37,94,56,40,87,38,42,46,74,47,76,38,79,93,25,33,79,92,58,34,60,63,61,42,51,58,57,31,48,34,72,65,36,50,45,133

Foldseek 3Di:
DDDDDDDDDDDDDPPPPDPPPPPPQKDKDWDCFPLVNHIWIKIKHDAPCQVVDLAAFEEEEEELFDPVNVVLLNCLLNCCCDVVNPRLFHHHMYIGTHDPPLQQQLAQDDDQFDDDPNHTPDGDPHHRNVVSNLVCVQPPVVVVCVVPGRHDQAYEYEAAASSLSSQLVCLQPPVSNHLEYLRELYQCPPPNRVSVVSCVVRLVPRPPDQHQYEYEHEAACVVPPNNVVSRVSSVVNLVSCLVSYPDSLSRYYYYDHPGDRVGCRSVSSNVVNSSRGGDD

Nearest PDB structures (foldseek):
  2qm0-assembly1_A  TM=7.966E-01  e=3.115E-17  Bacillus cereus ATCC 14579
  6gi0-assembly1_A  TM=7.215E-01  e=8.084E-14  Pseudomonas aeru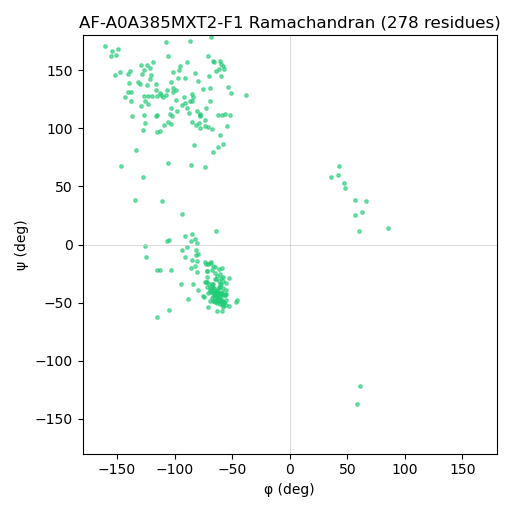ginosa
  6gi5-assembly2_B  TM=7.196E-01  e=5.270E-13  Pseudomonas aeruginosa
  6gi1-assembly1_A  TM=7.051E-01  e=9.647E-13  Pseudomonas aeruginosa PAO1
  6gi5-assembly1_A  TM=7.436E-01  e=2.390E-12  Pseudomonas aeruginosa

Secondary structure (DSSP, 8-state):
------------------------SEEEEEEEETTTTEEEEEEEE--TTTTT--PPEEEEEEET--HHHHHHHHHHHHHHHSGGGTT-B---EEEEE--SSHHHHH-SS--SEEEETTEEEEE-SS---HHHHHHHIIIIIHHHHHHHS-EEEEEEEEEETHHHHHHHHHHHH-GGG-SEEEEES--TTTTTTHHHHHHHHHTTTTTSS--EEEEEEE--GGGTHHHHHHHHHHHHHHHHHHHH-SSGGGEEEEEETT--TTTHHHHHHHHHHHHHSB--

Sequence (280 aa):
MYKSALLLVLFVFWKTAGASNESSPASKISLHSTILQEIRNVYIYLPPDYEGSDSLFPVIYVTDGDIHRLRAIAGVVEGLSTATLENQMRQAVIVAIPNTNRSRDLTPSVLPEWTFENRKLDTFEQSGGAKQFRDFLKTELVPYIERRYRVSTERILVGESFGGLFAADTLLQQPDLFSGYLIIDPTALWDDNYLNRQYELKKETVLTTSPRIYFTFANNSHLGKIGLTNRKWGERFASALKAASSNPARVSQRYFEDETHGTVAFLAWYHGLRALLPAE